Protein AF-A0A5J5I6V9-F1 (afdb_monomer)

Solvent-accessible surface area (backbone atoms only — not comparable to full-atom values): 20500 Å² total; per-residue (Å²): 141,86,87,85,83,89,78,87,86,89,82,92,78,90,79,81,91,77,82,84,82,78,83,80,80,87,77,85,82,85,83,89,78,90,80,90,78,88,86,85,87,79,89,79,85,89,81,89,83,84,83,91,79,91,85,68,80,69,64,58,57,54,55,54,54,62,59,69,74,71,65,75,74,84,68,76,77,77,85,79,64,50,75,48,32,30,34,21,37,41,68,40,57,40,59,95,71,80,44,94,86,72,52,84,69,63,61,91,60,48,42,68,41,31,38,19,37,39,37,40,34,51,57,97,92,42,55,48,76,49,76,50,73,47,75,32,55,93,92,33,57,69,58,48,51,51,57,55,28,65,71,46,51,93,78,37,16,38,34,26,73,46,20,78,82,34,52,34,46,38,54,42,51,52,29,58,74,69,68,46,84,79,47,58,41,43,48,52,41,47,69,41,48,96,88,40,57,46,23,47,36,47,34,60,71,68,72,60,59,97,65,52,72,63,58,55,27,58,77,64,49,43,64,66,86,80,64,88,73,84,61,54,66,57,56,34,57,76,71,64,40,60,63,63,52,50,56,50,33,44,46,54,20,53,39,48,43,55,54,46,27,55,52,51,17,60,76,70,74,35,66,62,60,31,18,43,47,39,33,37,48,23,52,49,42,75,70,36,81,91,39,57,92,55,40,58,61,38,66,23,63,60,22,51,51,14,50,71,44,30,64,59,57,49,51,53,51,53,49,55,51,49,55,50,49,53,51,50,54,51,53,51,52,58,57,75,73,108

Sequence (338 aa):
MCWIGMGRPPGDGLGMHPLWKRHRLRAGRRDPSMTDFRDRRSLGKNGMTPPLRLRFATAVRRRAMLRRNAMRQWQRPPLQYPHEYVVTFDLETVVDEEMPDGSFPPWPRHKPVAGAFLTASRSDGRYAFSLDTFICHDGQEAQFLRSTDALFPPGSMAVTLNGRGFDAQVLRLQAQRQGLYDLRNIARIADAGRYDVTHLDLLDAYGGRGSSLAELCGALSIPVKTSTSGGDVGDLWRRGDVKAIAEYVQEDVLASYLVYLHTIAWRQGDERLIALPLADLATWLESEPGLQHLLPFATCRPALWARSRAPYLRAVAARAGAELRLRKEQDEAAFAAR

Secondary structure (DSSP, 8-state):
---------------------PPPP-PPPPPP---------------------S-STTHHHHHHHHHHSS----PPPPP----SEEEEEEEEEE-SS--TT-PPPPGGG-EEEEEEEEEEEEETTEEEEEEEEEE--TT-HHHHHHHHHHTS-TT-EEEESSTTTTHHHHHHHHHHHTT-TT-HHHHHHHT--TT-SSEEEHHHHTTSS---HHHHHHHHT---S-SS----HHHHHHTT-HHHHHHHHHHHHHHHHHHHHHHHHHHHT-THHHHHHHHHHHHHHHH-GGGGGGHHHHHSHHHHHHHHHHHHHHHHHHHHHHHHHHHHHHHHHHHHT-

Foldseek 3Di:
DDDDDDDDDDDDDDDDDDDDDDDDDDDDDDDDDDDDDDDDDDDDDDDDDDDDDDDDPPPVVVVVVVVVPPPPPPDDPFDDALLQKEKEKDFDWDAPDADPVNDDDQQLRTDTQKMWIWIWHDDPLATDIDIDMDGDDPPCLVVVLVVVLVSQPPSYAYEYACCLVHVLVNSVSSCVVVVNPVSVLSVCANPADCSGNNYDHLCVLVVVPDDDLVNLCVVVQHDAPPDPCPDDSNVCVVVVVVVVVRLNRSRSRLSRVQSVLVSVCVSVVHNSSQLRHLQNVLVVLVVDPVNVSVNSSCVTPSNVVSVVCNVVVVVVVVVVVVVVVVVVVVVVVVVVVD

pLDDT: mean 79.79, std 25.79, range [20.33, 98.88]

Radius of gyration: 30.57 Å; Cα contacts (8 Å, |Δi|>4): 395; chains: 1; bounding box: 99×99×61 Å

Structure (mmCIF, N/CA/C/O backbone):
data_AF-A0A5J5I6V9-F1
#
_entry.id   AF-A0A5J5I6V9-F1
#
loop_
_atom_site.group_PDB
_atom_site.id
_atom_site.type_symbol
_atom_site.label_atom_id
_atom_site.label_alt_id
_atom_site.label_comp_id
_atom_site.label_asym_id
_atom_site.label_entity_id
_atom_site.label_seq_id
_atom_site.pdbx_PDB_ins_code
_atom_site.Cartn_x
_atom_site.Cartn_y
_atom_site.Cartn_z
_atom_site.occupancy
_atom_site.B_iso_or_equiv
_atom_site.auth_seq_id
_atom_site.auth_comp_id
_atom_site.auth_asym_id
_atom_site.auth_atom_id
_atom_site.pdbx_PDB_model_num
ATOM 1 N N . MET A 1 1 ? -22.757 2.521 -2.191 1.00 34.84 1 MET A N 1
ATOM 2 C CA . MET A 1 1 ? -24.163 2.288 -1.794 1.00 34.84 1 MET A CA 1
ATOM 3 C C . MET A 1 1 ? -25.037 2.214 -3.036 1.00 34.84 1 MET A C 1
ATOM 5 O O . MET A 1 1 ? -25.123 3.195 -3.761 1.00 34.84 1 MET A O 1
ATOM 9 N N . CYS A 1 2 ? -25.667 1.069 -3.288 1.00 20.33 2 CYS A N 1
ATOM 10 C CA . CYS A 1 2 ? -26.787 0.941 -4.218 1.00 20.33 2 CYS A CA 1
ATOM 11 C C . CYS A 1 2 ? -27.888 0.193 -3.457 1.00 20.33 2 CYS A C 1
ATOM 13 O O . CYS A 1 2 ? -27.651 -0.908 -2.971 1.00 20.33 2 CYS A O 1
ATOM 15 N N . TRP A 1 3 ? -29.043 0.828 -3.280 1.00 25.34 3 TRP A N 1
ATOM 16 C CA . TRP A 1 3 ? -30.234 0.237 -2.672 1.00 25.34 3 TRP A CA 1
ATOM 17 C C . TRP A 1 3 ? -31.213 -0.102 -3.801 1.00 25.34 3 TRP A C 1
ATOM 19 O O . TRP A 1 3 ? -31.596 0.787 -4.560 1.00 25.34 3 TRP A O 1
ATOM 29 N N . ILE A 1 4 ? -31.642 -1.362 -3.901 1.00 28.25 4 ILE A N 1
ATOM 30 C CA . ILE A 1 4 ? -32.824 -1.766 -4.677 1.00 28.25 4 ILE A CA 1
ATOM 31 C C . ILE A 1 4 ? -33.783 -2.435 -3.693 1.00 28.25 4 ILE A C 1
ATOM 33 O O . ILE A 1 4 ? -33.629 -3.605 -3.355 1.00 28.25 4 ILE A O 1
ATOM 37 N N . GLY A 1 5 ? -34.766 -1.673 -3.217 1.00 27.19 5 GLY A N 1
ATOM 38 C CA . GLY A 1 5 ? -35.932 -2.200 -2.517 1.00 27.19 5 GLY A CA 1
ATOM 39 C C . GLY A 1 5 ? -37.089 -2.342 -3.501 1.00 27.19 5 GLY A C 1
ATOM 40 O O . GLY A 1 5 ? -37.577 -1.345 -4.029 1.00 27.19 5 GLY A O 1
ATOM 41 N N . MET A 1 6 ? -37.522 -3.578 -3.757 1.00 29.38 6 MET A N 1
ATOM 42 C CA . MET A 1 6 ? -38.791 -3.862 -4.427 1.00 29.38 6 MET A CA 1
ATOM 43 C C . MET A 1 6 ? -39.962 -3.566 -3.482 1.00 29.38 6 MET A C 1
ATOM 45 O O . MET A 1 6 ? -40.018 -4.096 -2.376 1.00 29.38 6 MET A O 1
ATOM 49 N N . GLY A 1 7 ? -40.939 -2.797 -3.964 1.00 27.14 7 GLY A N 1
ATOM 50 C CA . GLY A 1 7 ? -42.277 -2.677 -3.386 1.00 27.14 7 GLY A CA 1
ATOM 51 C C . GLY A 1 7 ? -43.281 -2.308 -4.482 1.00 27.14 7 GLY A C 1
ATOM 52 O O . GLY A 1 7 ? -43.082 -1.326 -5.193 1.00 27.14 7 GLY A O 1
ATOM 53 N N . ARG A 1 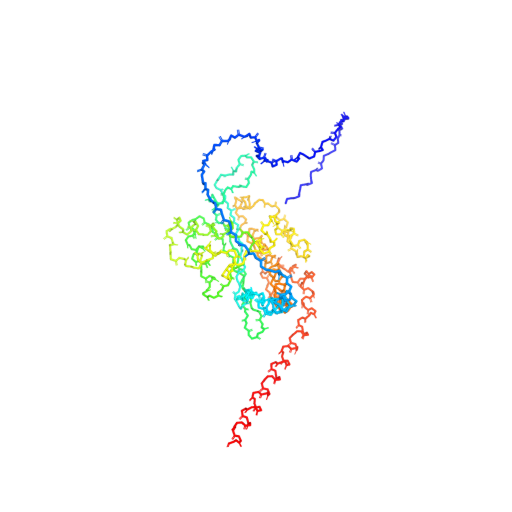8 ? -44.321 -3.131 -4.672 1.00 29.50 8 ARG A N 1
ATOM 54 C CA . ARG A 1 8 ? -45.435 -2.896 -5.616 1.00 29.50 8 ARG A CA 1
ATOM 55 C C . ARG A 1 8 ? -46.501 -1.943 -5.018 1.00 29.50 8 ARG A C 1
ATOM 57 O O . ARG A 1 8 ? -46.559 -1.829 -3.797 1.00 29.50 8 ARG A O 1
ATOM 64 N N . PRO A 1 9 ? -47.340 -1.292 -5.857 1.00 38.84 9 PRO A N 1
ATOM 65 C CA . PRO A 1 9 ? -48.131 -0.090 -5.530 1.00 38.84 9 PRO A CA 1
ATOM 66 C C . PRO A 1 9 ? -49.624 -0.439 -5.251 1.00 38.84 9 PRO A C 1
ATOM 68 O O . PRO A 1 9 ? -49.965 -1.619 -5.386 1.00 38.84 9 PRO A O 1
ATOM 71 N N . PRO A 1 10 ? -50.528 0.499 -4.856 1.00 40.34 10 PRO A N 1
ATOM 72 C CA . PRO A 1 10 ? -51.063 1.550 -5.750 1.00 40.34 10 PRO A CA 1
ATOM 73 C C . PRO A 1 10 ? -51.415 2.902 -5.075 1.00 40.34 10 PRO A C 1
ATOM 75 O O . PRO A 1 10 ? -51.594 2.985 -3.863 1.00 40.34 10 PRO A O 1
ATOM 78 N N . GLY A 1 11 ? -51.588 3.956 -5.881 1.00 28.02 11 GLY A N 1
ATOM 79 C CA . GLY A 1 11 ? -52.243 5.197 -5.448 1.00 28.02 11 GLY A CA 1
ATOM 80 C C . GLY A 1 11 ? -51.869 6.413 -6.291 1.00 28.02 11 GLY A C 1
ATOM 81 O O . GLY A 1 11 ? -50.850 7.048 -6.038 1.00 28.02 11 GLY A O 1
ATOM 82 N N . ASP A 1 12 ? -52.698 6.711 -7.289 1.00 30.08 12 ASP A N 1
ATOM 83 C CA . ASP A 1 12 ? -52.592 7.848 -8.203 1.00 30.08 12 ASP A CA 1
ATOM 84 C C . ASP A 1 12 ? -52.551 9.210 -7.491 1.00 30.08 12 ASP A C 1
ATOM 86 O O . ASP A 1 12 ? -53.337 9.492 -6.587 1.00 30.08 12 ASP A O 1
ATOM 90 N N . GLY A 1 13 ? -51.669 10.091 -7.969 1.00 27.94 13 GLY A N 1
ATOM 91 C CA . GLY A 1 13 ? -51.563 11.475 -7.517 1.00 27.94 13 GLY A CA 1
ATOM 92 C C . GLY A 1 13 ? -50.703 12.309 -8.462 1.00 27.94 13 GLY A C 1
ATOM 93 O O . GLY A 1 13 ? -49.480 12.312 -8.380 1.00 27.94 13 GLY A O 1
ATOM 94 N N . LEU A 1 14 ? -51.369 13.001 -9.384 1.00 29.12 14 LEU A N 1
ATOM 95 C CA . LEU A 1 14 ? -50.822 14.017 -10.284 1.00 29.12 14 LEU A CA 1
ATOM 96 C C . LEU A 1 14 ? -49.977 15.070 -9.542 1.00 29.12 14 LEU A C 1
ATOM 98 O O . LEU A 1 14 ? -50.436 15.630 -8.549 1.00 29.12 14 LEU A O 1
ATOM 102 N N . GLY A 1 15 ? -48.830 15.459 -10.113 1.00 25.72 15 GLY A N 1
ATOM 103 C CA . GLY A 1 15 ? -48.291 16.805 -9.892 1.00 25.72 15 GLY A CA 1
ATOM 104 C C . GLY A 1 15 ? -46.770 16.954 -9.856 1.00 25.72 15 GLY A C 1
ATOM 105 O O . GLY A 1 15 ? -46.142 16.710 -8.838 1.00 25.72 15 GLY A O 1
ATOM 106 N N . MET A 1 16 ? -46.242 17.544 -10.933 1.00 27.92 16 MET A N 1
ATOM 107 C CA . MET A 1 16 ? -45.167 18.552 -10.925 1.00 27.92 16 MET A CA 1
ATOM 108 C C . MET A 1 16 ? -43.741 18.119 -10.517 1.00 27.92 16 MET A C 1
ATOM 110 O O . MET A 1 16 ? -43.399 17.937 -9.355 1.00 27.92 16 MET A O 1
ATOM 114 N N . HIS A 1 17 ? -42.851 18.138 -11.513 1.00 30.09 17 HIS A N 1
ATOM 115 C CA . HIS A 1 17 ? -41.403 18.306 -11.353 1.00 30.09 17 HIS A CA 1
ATOM 116 C C . HIS A 1 17 ? -41.044 19.558 -10.522 1.00 30.09 17 HIS A C 1
ATOM 118 O O . HIS A 1 17 ? -41.573 20.639 -10.791 1.00 30.09 17 HIS A O 1
ATOM 124 N N . PRO A 1 18 ? -40.005 19.475 -9.672 1.00 28.69 18 PRO A N 1
ATOM 125 C CA . PRO A 1 18 ? -39.074 20.591 -9.485 1.00 28.69 18 PRO A CA 1
ATOM 126 C C . PRO A 1 18 ? -37.628 20.107 -9.707 1.00 28.69 18 PRO A C 1
ATOM 128 O O . PRO A 1 18 ? -37.143 19.196 -9.049 1.00 28.69 18 PRO A O 1
ATOM 131 N N . LEU A 1 19 ? -36.933 20.560 -10.754 1.00 26.56 19 LEU A N 1
ATOM 132 C CA . LEU A 1 19 ? -36.095 21.769 -10.749 1.00 26.56 19 LEU A CA 1
ATOM 133 C C . LEU A 1 19 ? -35.153 21.842 -9.535 1.00 26.56 19 LEU A C 1
ATOM 135 O O . LEU A 1 19 ? -35.475 22.401 -8.488 1.00 26.56 19 LEU A O 1
ATOM 139 N N . TRP A 1 20 ? -33.944 21.316 -9.737 1.00 23.53 20 TRP A N 1
ATOM 140 C CA . TRP A 1 20 ? -32.792 21.462 -8.854 1.00 23.53 20 TRP A CA 1
ATOM 141 C C . TRP A 1 20 ? -32.507 22.943 -8.564 1.00 23.53 20 TRP A C 1
ATOM 143 O O . TRP A 1 20 ? -32.183 23.732 -9.458 1.00 23.53 20 TRP A O 1
ATOM 153 N N . LYS A 1 21 ? -32.614 23.324 -7.286 1.00 24.14 21 LYS A N 1
ATOM 154 C CA . LYS A 1 21 ? -32.230 24.647 -6.788 1.00 24.14 21 LYS A CA 1
ATOM 155 C C . LYS A 1 21 ? -30.717 24.836 -6.921 1.00 24.14 21 LYS A C 1
ATOM 157 O O . LYS A 1 21 ? -29.925 24.245 -6.196 1.00 24.14 21 LYS A O 1
ATOM 162 N N . ARG A 1 22 ? -30.339 25.744 -7.823 1.00 27.31 22 ARG A N 1
ATOM 163 C CA . ARG A 1 22 ? -29.032 26.413 -7.865 1.00 27.31 22 ARG A CA 1
ATOM 164 C C . ARG A 1 22 ? -28.795 27.170 -6.554 1.00 27.31 22 ARG A C 1
ATOM 166 O O . ARG A 1 22 ? -29.555 28.086 -6.234 1.00 27.31 22 ARG A O 1
ATOM 173 N N . HIS A 1 23 ? -27.709 26.869 -5.847 1.00 26.78 23 HIS A N 1
ATOM 174 C CA . HIS A 1 23 ? -27.217 27.749 -4.790 1.00 26.78 23 HIS A CA 1
ATOM 175 C C . HIS A 1 23 ? -26.554 28.995 -5.397 1.00 26.78 23 HIS A C 1
ATOM 177 O O . HIS A 1 23 ? -25.613 28.919 -6.186 1.00 26.78 23 HIS A O 1
ATOM 183 N N . ARG A 1 24 ? -27.108 30.159 -5.034 1.00 26.91 24 ARG A N 1
ATOM 184 C CA . ARG A 1 24 ? -26.617 31.508 -5.347 1.00 26.91 24 ARG A CA 1
ATOM 185 C C . ARG A 1 24 ? -25.297 31.781 -4.629 1.00 26.91 24 ARG A C 1
ATOM 187 O O . ARG A 1 24 ? -25.251 31.782 -3.402 1.00 26.91 24 ARG A O 1
ATOM 194 N N . LEU A 1 25 ? -24.286 32.153 -5.406 1.00 28.48 25 LEU A N 1
ATOM 195 C CA . LEU A 1 25 ? -23.153 32.955 -4.953 1.00 28.48 25 LEU A CA 1
ATOM 196 C C . LEU A 1 25 ? -23.653 34.377 -4.646 1.00 28.48 25 LEU A C 1
ATOM 198 O O . LEU A 1 25 ? -24.277 35.022 -5.492 1.00 28.48 25 LEU A O 1
ATOM 202 N N . ARG A 1 26 ? -23.407 34.866 -3.426 1.00 26.92 26 ARG A N 1
ATOM 203 C CA . ARG A 1 26 ? -23.627 36.271 -3.056 1.00 26.92 26 ARG A CA 1
ATOM 204 C C . ARG A 1 26 ? -22.531 37.128 -3.694 1.00 26.92 26 ARG A C 1
ATOM 206 O O . ARG A 1 26 ? -21.388 37.096 -3.257 1.00 26.92 26 ARG A O 1
ATOM 213 N N . ALA A 1 27 ? -22.900 37.906 -4.707 1.00 29.77 27 ALA A N 1
ATOM 214 C CA . ALA A 1 27 ? -22.109 39.026 -5.203 1.00 29.77 27 ALA A CA 1
ATOM 215 C C . ALA A 1 27 ? -22.446 40.279 -4.377 1.00 29.77 27 ALA A C 1
ATOM 217 O O . ALA A 1 27 ? -23.602 40.705 -4.335 1.00 29.77 27 ALA A O 1
ATOM 218 N N . GLY A 1 28 ? -21.444 40.855 -3.709 1.00 28.03 28 GLY A N 1
ATOM 219 C CA . GLY A 1 28 ? -21.553 42.167 -3.076 1.00 28.03 28 GLY A CA 1
ATOM 220 C C . GLY A 1 28 ? -21.646 43.257 -4.143 1.00 28.03 28 GLY A C 1
ATOM 221 O O . GLY A 1 28 ? -20.743 43.398 -4.966 1.00 28.03 28 GLY A O 1
ATOM 222 N N . ARG A 1 29 ? -22.750 44.009 -4.143 1.00 29.89 29 ARG A N 1
ATOM 223 C CA . ARG A 1 29 ? -22.919 45.224 -4.949 1.00 29.89 29 ARG A CA 1
ATOM 224 C C . ARG A 1 29 ? -22.180 46.379 -4.272 1.00 29.89 29 ARG A C 1
ATOM 226 O O . ARG A 1 29 ? -22.370 46.606 -3.081 1.00 29.89 29 ARG A O 1
ATOM 233 N N . ARG A 1 30 ? -21.368 47.106 -5.042 1.00 28.56 30 ARG A N 1
ATOM 234 C CA . ARG A 1 30 ? -20.971 48.490 -4.750 1.00 28.56 30 ARG A CA 1
ATOM 235 C C . ARG A 1 30 ? -21.958 49.407 -5.465 1.00 28.56 30 ARG A C 1
ATOM 237 O O . ARG A 1 30 ? -22.228 49.178 -6.642 1.00 28.56 30 ARG A O 1
ATOM 244 N N . ASP A 1 31 ? -22.457 50.405 -4.751 1.00 30.09 31 ASP A N 1
ATOM 245 C CA . ASP A 1 31 ? -23.221 51.529 -5.295 1.00 30.09 31 ASP A CA 1
ATOM 246 C C . ASP A 1 31 ? -22.304 52.773 -5.336 1.00 30.09 31 ASP A C 1
ATOM 248 O O . ASP A 1 31 ? -21.413 52.873 -4.481 1.00 30.09 31 ASP A O 1
ATOM 252 N N . PRO A 1 32 ? -22.435 53.687 -6.316 1.00 38.97 32 PRO A N 1
ATOM 253 C CA . PRO A 1 32 ? -21.555 54.831 -6.482 1.00 38.97 32 PRO A CA 1
ATOM 254 C C . PRO A 1 32 ? -22.182 56.099 -5.889 1.00 38.97 32 PRO A C 1
ATOM 256 O O . PRO A 1 32 ? -23.330 56.431 -6.170 1.00 38.97 32 PRO A O 1
ATOM 259 N N . SER A 1 33 ? -21.401 56.885 -5.153 1.00 28.34 33 SER A N 1
ATOM 260 C CA . SER A 1 33 ? -21.746 58.286 -4.910 1.00 28.34 33 SER A CA 1
ATOM 261 C C . SER A 1 33 ? -20.498 59.144 -4.750 1.00 28.34 33 SER A C 1
ATOM 263 O O . SER A 1 33 ? -19.590 58.826 -3.985 1.00 28.34 33 SER A O 1
ATOM 265 N N . MET A 1 34 ? -20.498 60.236 -5.513 1.00 26.05 34 MET A N 1
ATOM 266 C CA . MET A 1 34 ? -19.615 61.395 -5.431 1.00 26.05 34 MET A CA 1
ATOM 267 C C . MET A 1 34 ? -19.395 61.873 -3.995 1.00 26.05 34 MET A C 1
ATOM 269 O O . MET A 1 34 ? -20.368 62.066 -3.277 1.00 26.05 34 MET A O 1
ATOM 273 N N . THR A 1 35 ? -18.158 62.254 -3.678 1.00 30.34 35 THR A N 1
ATOM 274 C CA . THR A 1 35 ? -17.892 63.549 -3.035 1.00 30.34 35 THR A CA 1
ATOM 275 C C . THR A 1 35 ? -16.503 64.048 -3.414 1.00 30.34 35 THR A C 1
ATOM 277 O O . THR A 1 35 ? -15.492 63.369 -3.256 1.00 30.34 35 THR A O 1
ATOM 280 N N . ASP A 1 36 ? -16.543 65.256 -3.950 1.00 27.80 36 ASP A N 1
ATOM 281 C CA . ASP A 1 36 ? -15.495 66.216 -4.245 1.00 27.80 36 ASP A CA 1
ATOM 282 C C . ASP A 1 36 ? -14.766 66.658 -2.963 1.00 27.80 36 ASP A C 1
ATOM 284 O O . ASP A 1 36 ? -15.421 66.964 -1.967 1.00 27.80 36 ASP A O 1
ATOM 288 N N . PHE A 1 37 ? -13.432 66.730 -2.990 1.00 28.19 37 PHE A N 1
ATOM 289 C CA . PHE A 1 37 ? -12.685 67.671 -2.151 1.00 28.19 37 PHE A CA 1
ATOM 290 C C . PHE A 1 37 ? -11.304 67.974 -2.753 1.00 28.19 37 PHE A C 1
ATOM 292 O O . PHE A 1 37 ? -10.344 67.221 -2.614 1.00 28.19 37 PHE A O 1
ATOM 299 N N . ARG A 1 38 ? -11.261 69.096 -3.479 1.00 28.75 38 ARG A N 1
ATOM 300 C CA . ARG A 1 38 ? -10.227 70.150 -3.473 1.00 28.75 38 ARG A CA 1
ATOM 301 C C . ARG A 1 38 ? -8.867 69.789 -2.849 1.00 28.75 38 ARG A C 1
ATOM 303 O O . ARG A 1 38 ? -8.783 69.635 -1.638 1.00 28.75 38 ARG A O 1
ATOM 310 N N . ASP A 1 39 ? -7.793 69.993 -3.616 1.00 31.20 39 ASP A N 1
ATOM 311 C CA . ASP A 1 39 ? -6.878 71.083 -3.258 1.00 31.20 39 ASP A CA 1
ATOM 312 C C . ASP A 1 39 ? -6.165 71.704 -4.471 1.00 31.20 39 ASP A C 1
ATOM 314 O O . ASP A 1 39 ? -5.967 71.086 -5.517 1.00 31.20 39 ASP A O 1
ATOM 318 N N . ARG A 1 40 ? -5.891 72.999 -4.328 1.00 29.84 40 ARG A N 1
ATOM 319 C CA . ARG A 1 40 ? -5.489 73.971 -5.347 1.00 29.84 40 ARG A CA 1
ATOM 320 C C . ARG A 1 40 ? -3.966 74.101 -5.484 1.00 29.84 40 ARG A C 1
ATOM 322 O O . ARG A 1 40 ? -3.229 73.864 -4.536 1.00 29.84 40 ARG A O 1
ATOM 329 N N . ARG A 1 41 ? -3.614 74.798 -6.579 1.00 29.69 41 ARG A N 1
ATOM 330 C CA . ARG A 1 41 ? -2.422 75.642 -6.853 1.00 29.69 41 ARG A CA 1
ATOM 331 C C . ARG A 1 41 ? -1.289 74.924 -7.581 1.00 29.69 41 ARG A C 1
ATOM 333 O O . ARG A 1 41 ? -0.977 73.794 -7.266 1.00 29.69 41 ARG A O 1
ATOM 340 N N . SER A 1 42 ? -0.537 75.535 -8.488 1.00 28.30 42 SER A N 1
ATOM 341 C CA . SER A 1 42 ? -0.617 76.738 -9.335 1.00 28.30 42 SER A CA 1
ATOM 342 C C . SER A 1 42 ? 0.723 76.788 -10.088 1.00 28.30 42 SER A C 1
ATOM 344 O O . SER A 1 42 ? 1.694 76.250 -9.563 1.00 28.30 42 SER A O 1
ATOM 346 N N . LEU A 1 43 ? 0.796 77.567 -11.178 1.00 30.53 43 LEU A N 1
ATOM 347 C CA . LEU A 1 43 ? 2.023 78.003 -11.886 1.00 30.53 43 LEU A CA 1
ATOM 348 C C . LEU A 1 43 ? 2.627 76.911 -12.795 1.00 30.53 43 LEU A C 1
ATOM 350 O O . LEU A 1 43 ? 2.755 75.769 -12.394 1.00 30.53 43 LEU A O 1
ATOM 354 N N . GLY A 1 44 ? 3.044 77.138 -14.037 1.00 27.64 44 GLY A N 1
ATOM 355 C CA . GLY A 1 44 ? 3.191 78.341 -14.842 1.00 27.64 44 GLY A CA 1
ATOM 356 C C . GLY A 1 44 ? 4.344 78.124 -15.835 1.00 27.64 44 GLY A C 1
ATOM 357 O O . GLY A 1 44 ? 5.407 77.676 -15.433 1.00 27.64 44 GLY A O 1
ATOM 358 N N . LYS A 1 45 ? 4.121 78.534 -17.091 1.00 32.28 45 LYS A N 1
ATOM 359 C CA . LYS A 1 45 ? 5.107 78.942 -18.116 1.00 32.28 45 LYS A CA 1
ATOM 360 C C . LYS A 1 45 ? 5.934 77.881 -18.883 1.00 32.28 45 LYS A C 1
ATOM 362 O O . LYS A 1 45 ? 6.797 77.209 -18.345 1.00 32.28 45 LYS A O 1
ATOM 367 N N . ASN A 1 46 ? 5.727 77.960 -20.204 1.00 29.48 46 ASN A N 1
ATOM 368 C CA . ASN A 1 46 ? 6.699 78.082 -21.304 1.00 29.48 46 ASN A CA 1
ATOM 369 C C . ASN A 1 46 ? 7.709 76.958 -21.604 1.00 29.48 46 ASN A C 1
ATOM 371 O O . ASN A 1 46 ? 8.590 76.671 -20.807 1.00 29.48 46 ASN A O 1
ATOM 375 N N . GLY A 1 47 ? 7.723 76.535 -22.878 1.00 28.41 47 GLY A N 1
ATOM 376 C CA . GLY A 1 47 ? 8.979 76.256 -23.590 1.00 28.41 47 GLY A CA 1
ATOM 377 C C . GLY A 1 47 ? 9.008 75.005 -24.474 1.00 28.41 47 GLY A C 1
ATOM 378 O O . GLY A 1 47 ? 9.214 73.909 -23.979 1.00 28.41 47 GLY A O 1
ATOM 379 N N . MET A 1 48 ? 8.852 75.219 -25.786 1.00 30.70 48 MET A N 1
ATOM 380 C CA . MET A 1 48 ? 9.436 74.490 -26.933 1.00 30.70 48 MET A CA 1
ATOM 381 C C . MET A 1 48 ? 9.762 72.982 -26.817 1.00 30.70 48 MET A C 1
ATOM 383 O O . MET A 1 48 ? 10.758 72.580 -26.225 1.00 30.70 48 MET A O 1
ATOM 387 N N . THR A 1 49 ? 9.050 72.174 -27.610 1.00 33.97 49 THR A N 1
ATOM 388 C CA . THR A 1 49 ? 9.511 70.865 -28.119 1.00 33.97 49 THR A CA 1
ATOM 389 C C . THR A 1 49 ? 9.656 70.908 -29.650 1.00 33.97 49 THR A C 1
ATOM 391 O O . THR A 1 49 ? 8.687 71.284 -30.312 1.00 33.97 49 THR A O 1
ATOM 394 N N . PRO A 1 50 ? 10.801 70.506 -30.244 1.00 37.06 50 PRO A N 1
ATOM 395 C CA . PRO A 1 50 ? 10.930 70.287 -31.688 1.00 37.06 50 PRO A CA 1
ATOM 396 C C . PRO A 1 50 ? 10.391 68.894 -32.097 1.00 37.06 50 PRO A C 1
ATOM 398 O O . PRO A 1 50 ? 10.152 68.047 -31.230 1.00 37.06 50 PRO A O 1
ATOM 401 N N . PRO A 1 51 ? 10.142 68.632 -33.398 1.00 37.69 51 PRO A N 1
ATOM 402 C CA . PRO A 1 51 ? 9.225 67.578 -33.813 1.00 37.69 51 PRO A CA 1
ATOM 403 C C . PRO A 1 51 ? 9.820 66.165 -33.768 1.00 37.69 51 PRO A C 1
ATOM 405 O O . PRO A 1 51 ? 10.941 65.894 -34.194 1.00 37.69 51 PRO A O 1
ATOM 408 N N . LEU A 1 52 ? 8.965 65.241 -33.327 1.00 46.41 52 LEU A N 1
ATOM 409 C CA . LEU A 1 52 ? 9.042 63.802 -33.545 1.00 46.41 52 LEU A CA 1
ATOM 410 C C . LEU A 1 52 ? 9.161 63.486 -35.039 1.00 46.41 52 LEU A C 1
ATOM 412 O O . LEU A 1 52 ? 8.192 63.632 -35.779 1.00 46.41 52 LEU A O 1
ATOM 416 N N . ARG A 1 53 ? 10.298 62.932 -35.457 1.00 47.38 53 ARG A N 1
ATOM 417 C CA . ARG A 1 53 ? 10.352 61.873 -36.474 1.00 47.38 53 ARG A CA 1
ATOM 418 C C . ARG A 1 53 ? 11.718 61.199 -36.429 1.00 47.38 53 ARG A C 1
ATOM 420 O O . ARG A 1 53 ? 12.736 61.836 -36.204 1.00 47.38 53 ARG A O 1
ATOM 427 N N . LEU A 1 54 ? 11.701 59.889 -36.671 1.00 44.41 54 LEU A N 1
ATOM 428 C CA . LEU A 1 54 ? 12.863 59.029 -36.913 1.00 44.41 54 LEU A CA 1
ATOM 429 C C . LEU A 1 54 ? 13.555 58.326 -35.727 1.00 44.41 54 LEU A C 1
ATOM 431 O O . LEU A 1 54 ? 14.742 58.047 -35.812 1.00 44.41 54 LEU A O 1
ATOM 435 N N . ARG A 1 55 ? 12.841 57.906 -34.669 1.00 42.38 55 ARG A N 1
ATOM 436 C CA . ARG A 1 55 ? 13.351 56.858 -33.744 1.00 42.38 55 ARG A CA 1
ATOM 437 C C . ARG A 1 55 ? 12.261 55.939 -33.175 1.00 42.38 55 ARG A C 1
ATOM 439 O O . ARG A 1 55 ? 12.192 55.738 -31.972 1.00 42.38 55 ARG A O 1
ATOM 446 N N . PHE A 1 56 ? 11.405 55.354 -34.016 1.00 39.47 56 PHE A N 1
ATOM 447 C CA . PHE A 1 56 ? 10.427 54.353 -33.540 1.00 39.47 56 PHE A CA 1
ATOM 448 C C . PHE A 1 56 ? 10.469 52.992 -34.246 1.00 39.47 56 PHE A C 1
ATOM 450 O O . PHE A 1 56 ? 9.877 52.039 -33.747 1.00 39.47 56 PHE A O 1
ATOM 457 N N . ALA A 1 57 ? 11.228 52.830 -35.335 1.00 43.47 57 ALA A N 1
ATOM 458 C CA . ALA A 1 57 ? 11.203 51.572 -36.090 1.00 43.47 57 ALA A CA 1
ATOM 459 C C . ALA A 1 57 ? 12.220 50.508 -35.618 1.00 43.47 57 ALA A C 1
ATOM 461 O O . ALA A 1 57 ? 12.012 49.318 -35.846 1.00 43.47 57 ALA A O 1
ATOM 462 N N . THR A 1 58 ? 13.299 50.883 -34.922 1.00 43.09 58 THR A N 1
ATOM 463 C CA . THR A 1 58 ? 14.391 49.947 -34.567 1.00 43.09 58 THR A CA 1
ATOM 464 C C . THR A 1 58 ? 14.406 49.493 -33.104 1.00 43.09 58 THR A C 1
ATOM 466 O O . THR A 1 58 ? 14.936 48.422 -32.807 1.00 43.09 58 THR A O 1
ATOM 469 N N . ALA A 1 59 ? 13.760 50.219 -32.185 1.00 44.16 59 ALA A N 1
ATOM 470 C CA . ALA A 1 59 ? 13.708 49.840 -30.767 1.00 44.16 59 ALA A CA 1
ATOM 471 C C . ALA A 1 59 ? 12.617 48.795 -30.452 1.00 44.16 59 ALA A C 1
ATOM 473 O O . ALA A 1 59 ? 12.807 47.943 -29.582 1.00 44.16 59 ALA A O 1
ATOM 474 N N . VAL A 1 60 ? 11.500 48.800 -31.190 1.00 47.19 60 VAL A N 1
ATOM 475 C CA . VAL A 1 60 ? 10.372 47.878 -30.951 1.00 47.19 60 VAL A CA 1
ATOM 476 C C . VAL A 1 60 ? 10.706 46.449 -31.404 1.00 47.19 60 VAL A C 1
ATOM 478 O O . VAL A 1 60 ? 10.378 45.490 -30.706 1.00 47.19 60 VAL A O 1
ATOM 481 N N . ARG A 1 61 ? 11.457 46.281 -32.504 1.00 45.88 61 ARG A N 1
ATOM 482 C CA . ARG A 1 61 ? 11.858 44.948 -32.997 1.00 45.88 61 ARG A CA 1
ATOM 483 C C . ARG A 1 61 ? 12.942 44.278 -32.143 1.00 45.88 61 ARG A C 1
ATOM 485 O O . ARG A 1 61 ? 12.848 43.076 -31.907 1.00 45.88 61 ARG A O 1
ATOM 492 N N . ARG A 1 62 ? 13.910 45.023 -31.588 1.00 43.38 62 ARG A N 1
ATOM 493 C CA . ARG A 1 62 ? 14.925 44.442 -30.681 1.00 43.38 62 ARG A CA 1
ATOM 494 C C . ARG A 1 62 ? 14.356 44.058 -29.310 1.00 43.38 62 ARG A C 1
ATOM 496 O O . ARG A 1 62 ? 14.739 43.021 -28.777 1.00 43.38 62 ARG A O 1
ATOM 503 N N . ARG A 1 63 ? 13.383 44.807 -28.769 1.00 43.06 63 ARG A N 1
ATOM 504 C CA . ARG A 1 63 ? 12.694 44.440 -27.512 1.00 43.06 63 ARG A CA 1
ATOM 505 C C . ARG A 1 63 ? 11.753 43.239 -27.666 1.00 43.06 63 ARG A C 1
ATOM 507 O O . ARG A 1 63 ? 11.608 42.474 -26.717 1.00 43.06 63 ARG A O 1
ATOM 514 N N . ALA A 1 64 ? 11.155 43.045 -28.843 1.00 43.62 64 ALA A N 1
ATOM 515 C CA . ALA A 1 64 ? 10.323 41.876 -29.137 1.00 43.62 64 ALA A CA 1
ATOM 516 C C . ALA A 1 64 ? 11.151 40.591 -29.343 1.00 43.62 64 ALA A C 1
ATOM 518 O O . ALA A 1 64 ? 10.719 39.512 -28.943 1.00 43.62 64 ALA A O 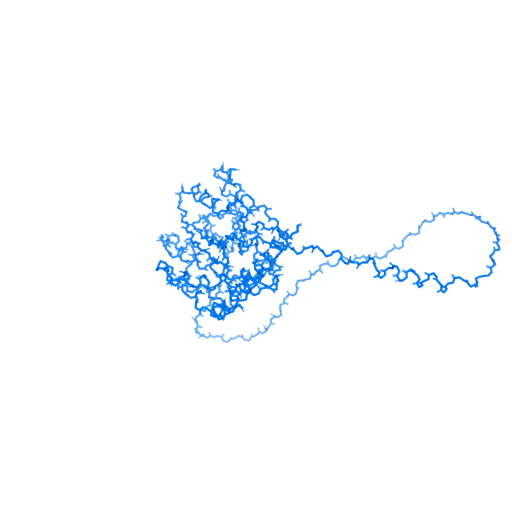1
ATOM 519 N N . MET A 1 65 ? 12.357 40.704 -29.911 1.00 42.72 65 MET A N 1
ATOM 520 C CA . MET A 1 65 ? 13.245 39.559 -30.145 1.00 42.72 65 MET A CA 1
ATOM 521 C C . MET A 1 65 ? 13.984 39.121 -28.867 1.00 42.72 65 MET A C 1
ATOM 523 O O . MET A 1 65 ? 14.084 37.928 -28.601 1.00 42.72 65 MET A O 1
ATOM 527 N N . LEU A 1 66 ? 14.388 40.068 -28.009 1.00 41.88 66 LEU A N 1
ATOM 528 C CA . LEU A 1 66 ? 15.003 39.769 -26.704 1.00 41.88 66 LEU A CA 1
ATOM 529 C C . LEU A 1 66 ? 14.003 39.253 -25.652 1.00 41.88 66 LEU A C 1
ATOM 531 O O . LEU A 1 66 ? 14.405 38.572 -24.716 1.00 41.88 66 LEU A O 1
ATOM 535 N N . ARG A 1 67 ? 12.696 39.512 -25.813 1.00 42.38 67 ARG A N 1
ATOM 536 C CA . ARG A 1 67 ? 11.644 38.935 -24.952 1.00 42.38 67 ARG A CA 1
ATOM 537 C C . ARG A 1 67 ? 11.158 37.550 -25.386 1.00 42.38 67 ARG A C 1
ATOM 539 O O . ARG A 1 67 ? 10.519 36.877 -24.584 1.00 42.38 67 ARG A O 1
ATOM 546 N N . ARG A 1 68 ? 11.456 37.104 -26.612 1.00 42.84 68 ARG A N 1
ATOM 547 C CA . ARG A 1 68 ? 11.081 35.756 -27.085 1.00 42.84 68 ARG A CA 1
ATOM 548 C C . ARG A 1 68 ? 12.052 34.655 -26.655 1.00 42.84 68 ARG A C 1
ATOM 550 O O . ARG A 1 68 ? 11.635 33.509 -26.584 1.00 42.84 68 ARG A O 1
ATOM 557 N N . ASN A 1 69 ? 13.289 34.998 -26.292 1.00 46.28 69 ASN A N 1
ATOM 558 C CA . ASN A 1 69 ? 14.325 34.015 -25.941 1.00 46.28 69 ASN A CA 1
ATOM 559 C C . ASN A 1 69 ? 14.613 33.875 -24.434 1.00 46.28 69 ASN A C 1
ATOM 561 O O . ASN A 1 69 ? 15.537 33.160 -24.065 1.00 46.28 69 ASN A O 1
ATOM 565 N N . ALA A 1 70 ? 13.828 34.505 -23.554 1.00 49.81 70 ALA A N 1
ATOM 566 C CA . ALA A 1 70 ? 14.062 34.470 -22.103 1.00 49.81 70 ALA A CA 1
ATOM 567 C C . ALA A 1 70 ? 12.806 34.145 -21.274 1.00 49.81 70 ALA A C 1
ATOM 569 O O . ALA A 1 70 ? 12.682 34.554 -20.126 1.00 49.81 70 ALA A O 1
ATOM 570 N N . MET A 1 71 ? 11.879 33.377 -21.844 1.00 45.91 71 MET A N 1
ATOM 571 C CA . MET A 1 71 ? 10.946 32.566 -21.063 1.00 45.91 71 MET A CA 1
ATOM 572 C C . MET A 1 71 ? 11.087 31.122 -21.533 1.00 45.91 71 MET A C 1
ATOM 574 O O . MET A 1 71 ? 10.175 30.550 -22.124 1.00 45.91 71 MET A O 1
ATOM 578 N N . ARG A 1 72 ? 12.243 30.502 -21.250 1.00 52.09 72 ARG A N 1
ATOM 579 C CA . ARG A 1 72 ? 12.192 29.079 -20.902 1.00 52.09 72 ARG A CA 1
ATOM 580 C C . ARG A 1 72 ? 11.217 29.038 -19.736 1.00 52.09 72 ARG A C 1
ATOM 582 O O . ARG A 1 72 ? 11.547 29.546 -18.667 1.00 52.09 72 ARG A O 1
ATOM 589 N N . GLN A 1 73 ? 9.987 28.585 -19.988 1.00 53.34 73 GLN A N 1
ATOM 590 C CA . GLN A 1 73 ? 9.041 28.298 -18.920 1.00 53.34 73 GLN A CA 1
ATOM 591 C C . GLN A 1 73 ? 9.828 27.483 -17.907 1.00 53.34 73 GLN A C 1
ATOM 593 O O . GLN A 1 73 ? 10.354 26.424 -18.253 1.00 53.34 73 GLN A O 1
ATOM 598 N N . TRP A 1 74 ? 10.017 28.033 -16.712 1.00 47.59 74 TRP A N 1
ATOM 599 C CA . TRP A 1 74 ? 10.618 27.290 -15.626 1.00 47.59 74 TRP A CA 1
ATOM 600 C C . TRP A 1 74 ? 9.605 26.206 -15.268 1.00 47.59 74 TRP A C 1
ATOM 602 O O . TRP A 1 74 ? 8.676 26.420 -14.493 1.00 47.59 74 TRP A O 1
ATOM 612 N N . GLN A 1 75 ? 9.697 25.083 -15.971 1.00 54.91 75 GLN A N 1
ATOM 613 C CA . GLN A 1 75 ? 8.934 23.894 -15.668 1.00 54.91 75 GLN A CA 1
ATOM 614 C C . GLN A 1 75 ? 9.613 23.297 -14.449 1.00 54.91 75 GLN A C 1
ATOM 616 O O . GLN A 1 75 ? 10.803 22.973 -14.492 1.00 54.91 75 GLN A O 1
ATOM 621 N N . ARG A 1 76 ? 8.871 23.210 -13.341 1.00 49.91 76 ARG A N 1
ATOM 622 C CA . ARG A 1 76 ? 9.319 22.411 -12.205 1.00 49.91 76 ARG A CA 1
ATOM 623 C C . ARG A 1 76 ? 9.668 21.020 -12.743 1.00 49.91 76 ARG A C 1
ATOM 625 O O . ARG A 1 76 ? 8.841 20.470 -13.477 1.00 49.91 76 ARG A O 1
ATOM 632 N N . PRO A 1 77 ? 10.856 20.476 -12.428 1.00 57.12 77 PRO A N 1
ATOM 633 C CA . PRO A 1 77 ? 11.156 19.103 -12.791 1.00 57.12 77 PRO A CA 1
ATOM 634 C C . PRO A 1 77 ? 10.026 18.200 -12.275 1.00 57.12 77 PRO A C 1
ATOM 636 O O . PRO A 1 77 ? 9.481 18.475 -11.198 1.00 57.12 77 PRO A O 1
ATOM 639 N N . PRO A 1 78 ? 9.616 17.187 -13.055 1.00 65.12 78 PRO A N 1
ATOM 640 C CA . PRO A 1 78 ? 8.550 16.289 -12.641 1.00 65.12 78 PRO A CA 1
ATOM 641 C C . PRO A 1 78 ? 8.910 15.657 -11.296 1.00 65.12 78 PRO A C 1
ATOM 643 O O . PRO A 1 78 ? 10.074 15.334 -11.049 1.00 65.12 78 PRO A O 1
ATOM 646 N N . LEU A 1 79 ? 7.912 15.513 -10.420 1.00 68.38 79 LEU A N 1
ATOM 647 C CA . LEU A 1 79 ? 8.091 14.841 -9.136 1.00 68.38 79 LEU A CA 1
ATOM 648 C C . LEU A 1 79 ? 8.612 13.420 -9.400 1.00 68.38 79 LEU A C 1
ATOM 650 O O . LEU A 1 79 ? 7.965 12.653 -10.116 1.00 68.38 79 LEU A O 1
ATOM 654 N N . GLN A 1 80 ? 9.772 13.082 -8.838 1.00 76.44 80 GLN A N 1
ATOM 655 C CA . GLN A 1 80 ? 10.307 11.724 -8.879 1.00 76.44 80 GLN A CA 1
ATOM 656 C C . GLN A 1 80 ? 9.794 10.982 -7.655 1.00 76.44 80 GLN A C 1
ATOM 658 O O . GLN A 1 80 ? 10.216 11.242 -6.531 1.00 76.44 80 GLN A O 1
ATOM 663 N N . TYR A 1 81 ? 8.828 10.107 -7.882 1.00 78.88 81 TYR A N 1
ATOM 664 C CA . TYR A 1 81 ? 8.274 9.259 -6.842 1.00 78.88 81 TYR A CA 1
ATOM 665 C C . TYR A 1 81 ? 9.154 8.006 -6.677 1.00 78.88 81 TYR A C 1
ATOM 667 O O . TYR A 1 81 ? 9.612 7.464 -7.686 1.00 78.88 81 TYR A O 1
ATOM 675 N N . PRO A 1 82 ? 9.387 7.532 -5.442 1.00 82.19 82 PRO A N 1
ATOM 676 C CA . PRO A 1 82 ? 10.150 6.314 -5.203 1.00 82.19 82 PRO A CA 1
ATOM 677 C C . PRO A 1 82 ? 9.253 5.094 -5.459 1.00 82.19 82 PRO A C 1
ATOM 679 O O . PRO A 1 82 ? 8.413 4.719 -4.642 1.00 82.19 82 PRO A O 1
ATOM 682 N N . HIS A 1 83 ? 9.383 4.503 -6.646 1.00 82.12 83 HIS A N 1
ATOM 683 C CA . HIS A 1 83 ? 8.603 3.336 -7.092 1.00 82.12 83 HIS A CA 1
ATOM 684 C C . HIS A 1 83 ? 9.224 2.003 -6.697 1.00 82.12 83 HIS A C 1
ATOM 686 O O . HIS A 1 83 ? 8.689 0.946 -7.031 1.00 82.12 83 HIS A O 1
ATOM 692 N N . GLU A 1 84 ? 10.382 2.056 -6.054 1.00 88.25 84 GLU A N 1
ATOM 693 C CA . GLU A 1 84 ? 11.169 0.903 -5.655 1.00 88.25 84 GLU A CA 1
ATOM 694 C C . GLU A 1 84 ? 10.604 0.238 -4.403 1.00 88.25 84 GLU A C 1
ATOM 696 O O . GLU A 1 84 ? 10.781 -0.965 -4.235 1.00 88.25 84 GLU A O 1
ATOM 701 N N . TYR A 1 85 ? 9.924 1.001 -3.543 1.00 95.31 85 TYR A N 1
ATOM 702 C CA . TYR A 1 85 ? 9.289 0.492 -2.334 1.00 95.31 85 TYR A CA 1
ATOM 703 C C . TYR A 1 85 ? 8.007 1.273 -2.041 1.00 95.31 85 TYR A C 1
ATOM 705 O O . TYR A 1 85 ? 8.034 2.403 -1.542 1.00 95.31 85 TYR A O 1
ATOM 713 N N . VAL A 1 86 ? 6.875 0.664 -2.374 1.00 97.62 86 VAL A N 1
ATOM 714 C CA . VAL A 1 86 ? 5.546 1.262 -2.245 1.00 97.62 86 VAL A CA 1
ATOM 715 C C . VAL A 1 86 ? 4.734 0.444 -1.262 1.00 97.62 86 VAL A C 1
ATOM 717 O O . VAL A 1 86 ? 4.665 -0.771 -1.401 1.00 97.62 86 VAL A O 1
ATOM 720 N N . VAL A 1 87 ? 4.086 1.106 -0.311 1.00 98.62 87 VAL A N 1
ATOM 721 C CA . VAL A 1 87 ? 3.159 0.467 0.625 1.00 98.62 87 VAL A CA 1
ATOM 722 C C . VAL A 1 87 ? 1.788 1.086 0.420 1.00 98.62 87 VAL A C 1
ATOM 724 O O . VAL A 1 87 ? 1.567 2.253 0.747 1.00 98.62 87 VAL A O 1
ATOM 727 N N . THR A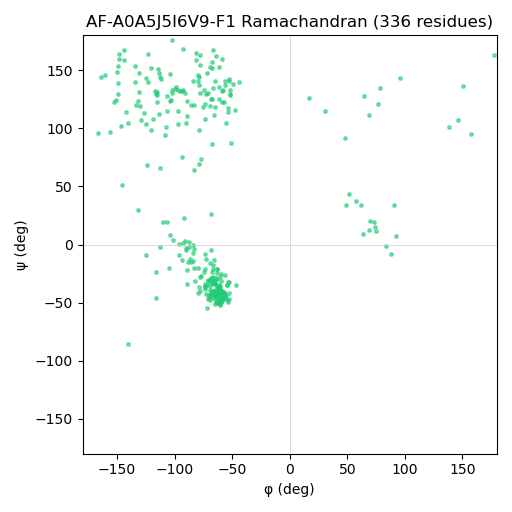 1 88 ? 0.878 0.322 -0.175 1.00 98.88 88 THR A N 1
ATOM 728 C CA . THR A 1 88 ? -0.526 0.727 -0.309 1.00 98.88 88 THR A CA 1
ATOM 729 C C . THR A 1 88 ? -1.292 0.220 0.891 1.00 98.88 88 THR A C 1
ATOM 731 O O . THR A 1 88 ? -1.158 -0.954 1.225 1.00 98.88 88 THR A O 1
ATOM 734 N N . PHE A 1 89 ? -2.069 1.078 1.540 1.00 98.81 89 PHE A N 1
ATOM 735 C CA . PHE A 1 89 ? -2.821 0.678 2.719 1.00 98.81 89 PHE A CA 1
ATOM 736 C C . PHE A 1 89 ? -4.185 1.347 2.797 1.00 98.81 89 PHE A C 1
ATOM 738 O O . PHE A 1 89 ? -4.415 2.394 2.188 1.00 98.81 89 PHE A O 1
ATOM 745 N N . ASP A 1 90 ? -5.052 0.708 3.567 1.00 98.31 90 ASP A N 1
ATOM 746 C CA . ASP A 1 90 ? -6.406 1.138 3.889 1.00 98.31 90 ASP A CA 1
ATOM 747 C C . ASP A 1 90 ? -6.753 0.633 5.297 1.00 98.31 90 ASP A C 1
ATOM 749 O O . ASP A 1 90 ? -6.148 -0.342 5.774 1.00 98.31 90 ASP A O 1
ATOM 753 N N . LEU A 1 91 ? -7.667 1.319 5.984 1.00 97.50 91 LEU A N 1
ATOM 754 C CA . LEU A 1 91 ? -8.085 0.970 7.337 1.00 97.50 91 LEU A CA 1
ATOM 755 C C . LEU A 1 91 ? -9.581 0.743 7.407 1.00 97.50 91 LEU A C 1
ATOM 757 O O . LEU A 1 91 ? -10.376 1.562 6.957 1.00 97.50 91 LEU A O 1
ATOM 761 N N . GLU A 1 92 ? -9.943 -0.275 8.175 1.00 96.19 92 GLU A N 1
ATOM 762 C CA . GLU A 1 92 ? -11.301 -0.414 8.660 1.00 96.19 92 GLU A CA 1
ATOM 763 C C . GLU A 1 92 ? -11.411 0.080 10.086 1.00 96.19 92 GLU A C 1
ATOM 765 O O . GLU A 1 92 ? -10.576 -0.213 10.950 1.00 96.19 92 GLU A O 1
ATOM 770 N N . THR A 1 93 ? -12.451 0.869 10.327 1.00 95.56 93 THR A N 1
ATOM 771 C CA . THR A 1 93 ? -12.623 1.589 11.583 1.00 95.56 93 THR A CA 1
ATOM 772 C C . THR A 1 93 ? -14.040 1.460 12.108 1.00 95.56 93 THR A C 1
ATOM 7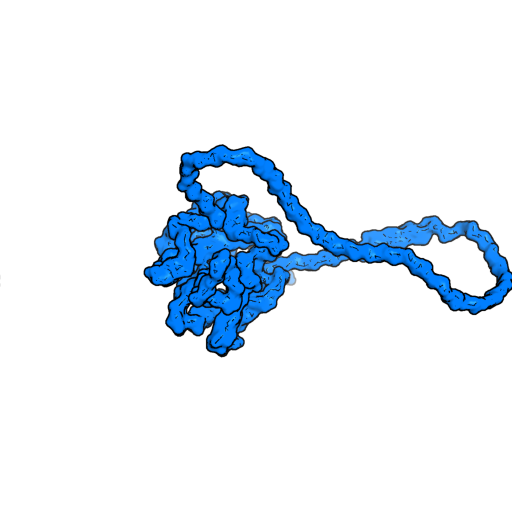74 O O . THR A 1 93 ? -14.993 1.313 11.349 1.00 95.56 93 THR A O 1
ATOM 777 N N . VAL A 1 94 ? -14.177 1.572 13.423 1.00 94.12 94 VAL A N 1
ATOM 778 C CA . VAL A 1 94 ? -15.469 1.650 14.107 1.00 94.12 94 VAL A CA 1
ATOM 779 C C . VAL A 1 94 ? -15.546 2.918 14.944 1.00 94.12 94 VAL A C 1
ATOM 781 O O . VAL A 1 94 ? -14.528 3.548 15.253 1.00 94.12 94 VAL A O 1
ATOM 784 N N . VAL A 1 95 ? -16.764 3.275 15.334 1.00 92.94 95 VAL A N 1
ATOM 785 C CA . VAL A 1 95 ? -17.043 4.331 16.305 1.00 92.94 95 VAL A CA 1
ATOM 786 C C . VAL A 1 95 ? -17.799 3.755 17.496 1.00 92.94 95 VAL A C 1
ATOM 788 O O . VAL A 1 95 ? -18.525 2.774 17.364 1.00 92.94 95 VAL A O 1
ATOM 791 N N . ASP A 1 96 ? -17.630 4.375 18.663 1.00 89.56 96 ASP A N 1
ATOM 792 C CA . ASP A 1 96 ? -18.368 3.976 19.869 1.00 89.56 96 ASP A CA 1
ATOM 793 C C . ASP A 1 96 ? -19.864 4.315 19.746 1.00 89.56 96 ASP A C 1
ATOM 795 O O . ASP A 1 96 ? -20.722 3.566 20.207 1.00 89.56 96 ASP A O 1
ATOM 799 N N . GLU A 1 97 ? -20.171 5.444 19.100 1.00 89.06 97 GLU A N 1
ATOM 800 C CA . GLU A 1 97 ? -21.528 5.949 18.899 1.00 89.06 97 GLU A CA 1
ATOM 801 C C . GLU A 1 97 ? -21.721 6.387 17.442 1.00 89.06 97 GLU A C 1
ATOM 803 O O . GLU A 1 97 ? -21.038 7.297 16.956 1.00 89.06 97 GLU A O 1
ATOM 808 N N . GLU A 1 98 ? -22.676 5.749 16.764 1.00 88.25 98 GLU A N 1
ATOM 809 C CA . GLU A 1 98 ? -23.104 6.119 15.414 1.00 88.25 98 GLU A CA 1
ATOM 810 C C . GLU A 1 98 ? -23.853 7.455 15.405 1.00 88.25 98 GLU A C 1
ATOM 812 O O . GLU A 1 98 ? -24.498 7.854 16.380 1.00 88.25 98 GLU A O 1
ATOM 817 N N . MET A 1 99 ? -23.804 8.158 14.274 1.00 88.56 99 MET A N 1
ATOM 818 C CA . MET A 1 99 ? -24.546 9.407 14.125 1.00 88.56 99 MET A CA 1
ATOM 819 C C . MET A 1 99 ? -26.057 9.116 14.021 1.00 88.56 99 MET A C 1
ATOM 821 O O . MET A 1 99 ? -26.457 8.304 13.186 1.00 88.56 99 MET A O 1
ATOM 825 N N . PRO A 1 100 ? -26.932 9.794 14.794 1.00 87.75 100 PRO A N 1
ATOM 826 C CA . PRO A 1 100 ? -28.378 9.534 14.768 1.00 87.75 100 PRO A CA 1
ATOM 827 C C . PRO A 1 100 ? -29.044 9.744 13.402 1.00 87.75 100 PRO A C 1
ATOM 829 O O . PRO A 1 100 ? -30.095 9.173 13.127 1.00 87.75 100 PRO A O 1
ATOM 832 N N . ASP A 1 101 ? -28.454 10.589 12.557 1.00 90.00 101 ASP A N 1
ATOM 833 C CA . ASP A 1 101 ? -28.921 10.886 11.202 1.00 90.00 101 ASP A CA 1
ATOM 834 C C . ASP A 1 101 ? -28.295 9.972 10.131 1.00 90.00 101 ASP A C 1
ATOM 836 O O . ASP A 1 101 ? -28.544 10.166 8.940 1.00 90.00 101 ASP A O 1
ATOM 840 N N . GLY A 1 102 ? -27.478 8.994 10.539 1.00 83.56 102 GLY A N 1
ATOM 841 C CA . GLY A 1 102 ? -26.741 8.100 9.647 1.00 83.56 102 GLY A CA 1
ATOM 842 C C . GLY A 1 102 ? -25.626 8.789 8.857 1.00 83.56 102 GLY A C 1
ATOM 843 O O . GLY A 1 102 ? -25.117 8.214 7.895 1.00 83.56 102 GLY A O 1
ATOM 844 N N . SER A 1 103 ? -25.258 10.028 9.207 1.00 87.69 103 SER A N 1
ATOM 845 C CA . SER A 1 103 ? -24.115 10.698 8.588 1.00 87.69 103 SER A CA 1
ATOM 846 C C . SER A 1 103 ? -22.797 10.023 8.975 1.00 87.69 103 SER A C 1
ATOM 848 O O . SER A 1 103 ? -22.668 9.433 10.045 1.00 87.69 103 SER A O 1
ATOM 850 N N . PHE A 1 104 ? -21.796 10.120 8.096 1.00 86.12 104 PHE A N 1
ATOM 851 C CA . PHE A 1 104 ? -20.466 9.590 8.391 1.00 86.12 104 PHE A CA 1
ATOM 852 C C . PHE A 1 104 ? -19.878 10.313 9.618 1.00 86.12 104 PHE A C 1
ATOM 854 O O . PHE A 1 104 ? -19.814 11.553 9.602 1.00 86.12 104 PHE A O 1
ATOM 861 N N . PRO A 1 105 ? -19.453 9.593 10.672 1.00 90.50 105 PRO A N 1
ATOM 862 C CA . PRO A 1 105 ? -18.931 10.228 11.871 1.00 90.50 105 PRO A CA 1
ATOM 863 C C . PRO A 1 105 ? -17.673 11.069 11.587 1.00 90.50 105 PRO A C 1
ATOM 865 O O . PRO A 1 105 ? -16.908 10.798 10.661 1.00 90.50 105 PRO A O 1
ATOM 868 N N . PRO A 1 106 ? -17.403 12.117 12.385 1.00 92.94 106 PRO A N 1
ATOM 869 C CA . PRO A 1 106 ? -16.150 12.853 12.274 1.00 92.94 106 PRO A CA 1
ATOM 870 C C . PRO A 1 106 ? -14.941 11.936 12.498 1.00 92.94 106 PRO A C 1
ATOM 872 O O . PRO A 1 106 ? -14.881 11.246 13.517 1.00 92.94 106 PRO A O 1
ATOM 875 N N . TRP A 1 107 ? -13.936 12.019 11.616 1.00 93.56 107 TRP A N 1
ATOM 876 C CA . TRP A 1 107 ? -12.739 11.162 11.642 1.00 93.56 107 TRP A CA 1
ATOM 877 C C . TRP A 1 107 ? -12.064 10.996 13.023 1.00 93.56 107 TRP A C 1
ATOM 879 O O . TRP A 1 107 ? -11.622 9.886 13.310 1.00 93.56 107 TRP A O 1
ATOM 889 N N . PRO A 1 108 ? -12.022 11.997 13.940 1.00 95.88 108 PRO A N 1
ATOM 890 C CA . PRO A 1 108 ? -11.390 11.809 15.249 1.00 95.88 108 PRO A CA 1
ATOM 891 C C . PRO A 1 108 ? -12.096 10.798 16.165 1.00 95.88 108 PRO A C 1
ATOM 893 O O . PRO A 1 108 ? -11.540 10.428 17.199 1.00 95.88 108 PRO A O 1
ATOM 896 N N . ARG A 1 109 ? -13.331 10.394 15.835 1.00 95.06 109 ARG A N 1
ATOM 897 C CA . ARG A 1 109 ? -14.099 9.391 16.590 1.00 95.06 109 ARG A CA 1
ATOM 898 C C . ARG A 1 109 ? -13.763 7.956 16.194 1.00 95.06 109 ARG A C 1
ATOM 900 O O . ARG A 1 109 ? -14.140 7.041 16.917 1.00 95.06 109 ARG A O 1
ATOM 907 N N . HIS A 1 110 ? -13.072 7.768 15.075 1.00 95.50 110 HIS A N 1
ATOM 908 C CA . HIS A 1 110 ? -12.797 6.450 14.527 1.00 95.50 110 HIS A CA 1
ATOM 909 C C . HIS A 1 110 ? -11.639 5.764 15.258 1.00 95.50 110 HIS A C 1
ATOM 911 O O . HIS A 1 110 ? -10.598 6.370 15.549 1.00 95.50 110 HIS A O 1
ATOM 917 N N . LYS A 1 111 ? -11.824 4.473 15.531 1.00 94.81 111 LYS A N 1
ATOM 918 C CA . LYS A 1 111 ? -10.808 3.556 16.052 1.00 94.81 111 LYS A CA 1
ATOM 919 C C . LYS A 1 111 ? -10.542 2.474 15.005 1.00 94.81 111 LYS A C 1
ATOM 921 O O . LYS A 1 111 ? -11.512 1.898 14.514 1.00 94.81 111 LYS A O 1
ATOM 926 N N . PRO A 1 112 ? -9.279 2.203 14.641 1.00 96.50 112 PRO A N 1
ATOM 927 C CA . PRO A 1 112 ? -8.963 1.129 13.712 1.00 96.50 112 PRO A CA 1
ATOM 928 C C . PRO A 1 112 ? -9.301 -0.222 14.341 1.00 96.50 112 PRO A C 1
ATOM 930 O O . PRO A 1 112 ? -8.955 -0.471 15.493 1.00 96.50 112 PRO A O 1
ATOM 933 N N . VAL A 1 113 ? -9.955 -1.080 13.565 1.00 96.94 113 VAL A N 1
ATOM 934 C CA . VAL A 1 113 ? -10.233 -2.486 13.903 1.00 96.94 113 VAL A CA 1
ATOM 935 C C . VAL A 1 113 ? -9.529 -3.440 12.950 1.00 96.94 113 VAL A C 1
ATOM 937 O O . VAL A 1 113 ? -9.224 -4.568 13.329 1.00 96.94 113 VAL A O 1
ATOM 940 N N . ALA A 1 114 ? -9.204 -2.981 11.741 1.00 97.81 114 ALA A N 1
ATOM 941 C CA . ALA A 1 114 ? -8.306 -3.686 10.847 1.00 97.81 114 ALA A CA 1
ATOM 942 C C . ALA A 1 114 ? -7.508 -2.716 9.973 1.00 97.81 114 ALA A C 1
ATOM 944 O O . ALA A 1 114 ? -7.897 -1.568 9.762 1.00 97.81 114 ALA A O 1
ATOM 945 N N . GLY A 1 115 ? -6.392 -3.197 9.444 1.00 98.25 115 GLY A N 1
ATOM 946 C CA . GLY A 1 115 ? -5.649 -2.532 8.385 1.00 98.25 115 GLY A CA 1
ATOM 947 C C . GLY A 1 115 ? -4.954 -3.564 7.515 1.00 98.25 115 GLY A C 1
ATOM 948 O O . GLY A 1 115 ? -4.409 -4.539 8.039 1.00 98.25 115 GLY A O 1
ATOM 949 N N . ALA A 1 116 ? -4.972 -3.348 6.203 1.00 98.62 116 ALA A N 1
ATOM 950 C CA . ALA A 1 116 ? -4.172 -4.120 5.261 1.00 98.62 116 ALA A CA 1
ATOM 951 C C . ALA A 1 116 ? -3.114 -3.238 4.603 1.00 98.62 116 ALA A C 1
ATOM 953 O O . ALA A 1 116 ? -3.309 -2.042 4.390 1.00 98.62 116 ALA A O 1
ATOM 954 N N . PHE A 1 117 ? -1.979 -3.852 4.286 1.00 98.81 117 PHE A N 1
ATOM 955 C CA . PHE A 1 117 ? -0.792 -3.179 3.789 1.00 98.81 117 PHE A CA 1
ATOM 956 C C . PHE A 1 117 ? -0.161 -4.042 2.698 1.00 98.81 117 PHE A C 1
ATOM 958 O O . PHE A 1 117 ? 0.467 -5.062 2.978 1.00 98.81 117 PHE A O 1
ATOM 965 N N . LEU A 1 118 ? -0.338 -3.639 1.441 1.00 98.81 118 LEU A N 1
ATOM 966 C CA . LEU A 1 118 ? 0.329 -4.261 0.306 1.00 98.81 118 LEU A CA 1
ATOM 967 C C . LEU A 1 118 ? 1.663 -3.560 0.069 1.00 98.81 118 LEU A C 1
ATOM 969 O O . LEU A 1 118 ? 1.705 -2.423 -0.413 1.00 98.81 118 LEU A O 1
ATOM 973 N N . THR A 1 119 ? 2.748 -4.267 0.352 1.00 98.69 119 THR A N 1
ATOM 974 C CA . THR A 1 119 ? 4.096 -3.829 0.009 1.00 98.69 119 THR A CA 1
ATOM 975 C C . THR A 1 119 ? 4.448 -4.333 -1.380 1.00 98.69 119 THR A C 1
ATOM 977 O O . THR A 1 119 ? 4.439 -5.533 -1.629 1.00 98.69 119 THR A O 1
ATOM 980 N N . ALA A 1 120 ? 4.806 -3.421 -2.278 1.00 98.19 120 ALA A N 1
ATOM 981 C CA . ALA A 1 120 ? 5.402 -3.715 -3.571 1.00 98.19 120 ALA A CA 1
ATOM 982 C C . ALA A 1 120 ? 6.841 -3.194 -3.576 1.00 98.19 120 ALA A C 1
ATOM 984 O O . ALA A 1 120 ? 7.078 -1.983 -3.561 1.00 98.19 120 ALA A O 1
ATOM 985 N N . SER A 1 121 ? 7.802 -4.113 -3.614 1.00 96.25 121 SER A N 1
ATOM 986 C CA . SER A 1 121 ? 9.226 -3.792 -3.701 1.00 96.25 121 SER A CA 1
ATOM 987 C C . SER A 1 121 ? 9.787 -4.217 -5.052 1.00 96.25 121 SER A C 1
ATOM 989 O O . SER A 1 121 ? 9.388 -5.244 -5.600 1.00 96.25 121 SER A O 1
ATOM 991 N N . ARG A 1 122 ? 10.696 -3.424 -5.618 1.00 93.44 122 ARG A N 1
ATOM 992 C CA . ARG A 1 122 ? 11.320 -3.716 -6.910 1.00 93.44 122 ARG A CA 1
ATOM 993 C C . ARG A 1 122 ? 12.812 -3.964 -6.748 1.00 93.44 122 ARG A C 1
ATOM 995 O O . ARG A 1 122 ? 13.553 -3.067 -6.358 1.00 93.44 122 ARG A O 1
ATOM 1002 N N . SER A 1 123 ? 13.261 -5.137 -7.177 1.00 89.00 123 SER A N 1
ATOM 1003 C CA . SER A 1 123 ? 14.675 -5.504 -7.294 1.00 89.00 123 SER A CA 1
ATOM 1004 C C . SER A 1 123 ? 14.920 -6.192 -8.637 1.00 89.00 123 SER A C 1
ATOM 1006 O O . SER A 1 123 ? 14.065 -6.913 -9.146 1.00 89.00 123 SER A O 1
ATOM 1008 N N . ASP A 1 124 ? 16.046 -5.891 -9.288 1.00 84.62 124 ASP A N 1
ATOM 1009 C CA . ASP A 1 124 ? 16.472 -6.522 -10.552 1.00 84.62 124 ASP A CA 1
ATOM 1010 C C . ASP A 1 124 ? 15.400 -6.580 -11.662 1.00 84.62 124 ASP A C 1
ATOM 1012 O O . ASP A 1 124 ? 15.325 -7.504 -12.472 1.00 84.62 124 ASP A O 1
ATOM 1016 N N . GLY A 1 125 ? 14.542 -5.556 -11.722 1.00 84.50 125 GLY A N 1
ATOM 1017 C CA . GLY A 1 125 ? 13.478 -5.461 -12.727 1.00 84.50 125 GLY A CA 1
ATOM 1018 C C . GLY A 1 125 ? 12.274 -6.380 -12.487 1.00 84.50 125 GLY A C 1
ATOM 1019 O O . GLY A 1 125 ? 11.428 -6.494 -13.377 1.00 84.50 125 GLY A O 1
ATOM 1020 N N . ARG A 1 126 ? 12.179 -6.998 -11.307 1.00 92.50 126 ARG A N 1
ATOM 1021 C CA . ARG A 1 126 ? 11.021 -7.755 -10.826 1.00 92.50 126 ARG A CA 1
ATOM 1022 C C . ARG A 1 126 ? 10.388 -7.070 -9.629 1.00 92.50 126 ARG A C 1
ATOM 1024 O O . ARG A 1 126 ? 11.070 -6.371 -8.883 1.00 92.50 126 ARG A O 1
ATOM 1031 N N . TYR A 1 127 ? 9.087 -7.275 -9.478 1.00 96.56 127 TYR A N 1
ATOM 1032 C CA . TYR A 1 127 ? 8.355 -6.844 -8.297 1.00 96.56 127 TYR A CA 1
ATOM 1033 C C . TYR A 1 127 ? 8.107 -8.037 -7.376 1.00 96.56 127 TYR A C 1
ATOM 1035 O O . TYR A 1 127 ? 7.692 -9.101 -7.833 1.00 96.56 127 TYR A O 1
ATOM 1043 N N . ALA A 1 128 ? 8.374 -7.839 -6.092 1.00 97.25 128 ALA A N 1
ATOM 1044 C CA . ALA A 1 128 ? 8.033 -8.750 -5.014 1.00 97.25 128 ALA A CA 1
ATOM 1045 C C . ALA A 1 128 ? 6.965 -8.103 -4.131 1.00 97.25 128 ALA A C 1
ATOM 1047 O O . ALA A 1 128 ? 6.989 -6.885 -3.913 1.00 97.25 128 ALA A O 1
ATOM 1048 N N . PHE A 1 129 ? 6.051 -8.929 -3.630 1.00 98.31 129 PHE A N 1
ATOM 1049 C CA . PHE A 1 129 ? 4.878 -8.485 -2.893 1.00 98.31 129 PHE A CA 1
ATOM 1050 C C . PHE A 1 129 ? 4.795 -9.147 -1.520 1.00 98.31 129 PHE A C 1
ATOM 1052 O O . PHE A 1 129 ? 5.116 -10.326 -1.378 1.00 98.31 129 PHE A O 1
ATOM 1059 N N . SER A 1 130 ? 4.334 -8.389 -0.528 1.00 98.25 130 SER A N 1
ATOM 1060 C CA . SER A 1 130 ? 3.786 -8.914 0.724 1.00 98.25 130 SER A CA 1
ATOM 1061 C C . SER A 1 130 ? 2.455 -8.229 1.006 1.00 98.25 130 SER A C 1
ATOM 1063 O O . SER A 1 130 ? 2.267 -7.067 0.639 1.00 98.25 130 SER A O 1
ATOM 1065 N N . LEU A 1 131 ? 1.530 -8.951 1.634 1.00 98.62 131 LEU A N 1
ATOM 1066 C CA . LEU A 1 131 ? 0.265 -8.406 2.114 1.00 98.62 131 LEU A CA 1
ATOM 1067 C C . LEU A 1 131 ? 0.145 -8.705 3.599 1.00 98.62 131 LEU A C 1
ATOM 1069 O O . LEU A 1 131 ? -0.136 -9.832 4.003 1.00 98.62 131 LEU A O 1
ATOM 1073 N N . ASP A 1 132 ? 0.376 -7.675 4.395 1.00 98.62 132 ASP A N 1
ATOM 1074 C CA . ASP A 1 132 ? 0.260 -7.723 5.840 1.00 98.62 132 ASP A CA 1
ATOM 1075 C C . ASP A 1 132 ? -1.150 -7.267 6.223 1.00 98.62 132 ASP A C 1
ATOM 1077 O O . ASP A 1 132 ? -1.660 -6.273 5.706 1.00 98.62 132 ASP A O 1
ATOM 1081 N N . THR A 1 133 ? -1.830 -8.013 7.091 1.00 98.25 133 THR A N 1
ATOM 1082 C CA . THR A 1 133 ? -3.164 -7.651 7.588 1.00 98.25 133 THR A CA 1
ATOM 1083 C C . THR A 1 133 ? -3.191 -7.785 9.093 1.00 98.25 133 THR A C 1
ATOM 1085 O O . THR A 1 133 ? -2.898 -8.848 9.640 1.00 98.25 133 THR A O 1
ATOM 1088 N N . PHE A 1 134 ? -3.541 -6.694 9.763 1.00 98.31 134 PHE A N 1
ATOM 1089 C CA . PHE A 1 134 ? -3.597 -6.626 11.213 1.00 98.31 134 PHE A CA 1
ATOM 1090 C C . PHE A 1 134 ? -5.034 -6.401 11.651 1.00 98.31 134 PHE A C 1
ATOM 1092 O O . PHE A 1 134 ? -5.694 -5.494 11.153 1.00 98.31 134 PHE A O 1
ATOM 1099 N N . ILE A 1 135 ? -5.490 -7.205 12.608 1.00 97.81 135 ILE A N 1
ATOM 1100 C CA . ILE A 1 135 ? -6.724 -6.960 13.349 1.00 97.81 135 ILE A CA 1
ATOM 1101 C C . ILE A 1 135 ? -6.341 -6.285 14.663 1.00 97.81 135 ILE A C 1
ATOM 1103 O O . ILE A 1 135 ? -5.404 -6.718 15.334 1.00 97.81 135 ILE A O 1
ATOM 1107 N N . CYS A 1 136 ? -7.043 -5.213 15.010 1.00 97.06 136 CYS A N 1
ATOM 1108 C CA . CYS A 1 136 ? -6.831 -4.457 16.234 1.00 97.06 136 CYS A CA 1
ATOM 1109 C C . CYS A 1 136 ? -7.993 -4.718 17.190 1.00 97.06 136 CYS A C 1
ATOM 1111 O O . CYS A 1 136 ? -9.030 -4.063 17.110 1.00 97.06 136 CYS A O 1
ATOM 1113 N N . HIS A 1 137 ? -7.828 -5.686 18.090 1.00 95.12 137 HIS A N 1
ATOM 1114 C CA . HIS A 1 137 ? -8.761 -5.854 19.200 1.00 95.12 137 HIS A CA 1
ATOM 1115 C C . HIS A 1 137 ? -8.500 -4.823 20.303 1.00 95.12 137 HIS A C 1
ATOM 1117 O O . HIS A 1 137 ? -7.418 -4.236 20.381 1.00 95.12 137 HIS A O 1
ATOM 1123 N N . ASP A 1 138 ? -9.482 -4.645 21.184 1.00 91.69 138 ASP A N 1
ATOM 1124 C CA . ASP A 1 138 ? -9.359 -3.774 22.353 1.00 91.69 138 ASP A CA 1
ATOM 1125 C C . ASP A 1 138 ? -8.096 -4.113 23.162 1.00 91.69 138 ASP A C 1
ATOM 1127 O O . ASP A 1 138 ? -7.840 -5.271 23.509 1.00 91.69 138 ASP A O 1
ATOM 1131 N N . GLY A 1 139 ? -7.290 -3.092 23.459 1.00 95.00 139 GLY A N 1
ATOM 1132 C CA . GLY A 1 139 ? -6.025 -3.234 24.182 1.00 95.00 139 GLY A CA 1
ATOM 1133 C C . GLY A 1 139 ? -4.820 -3.618 23.313 1.00 95.00 139 GLY A C 1
ATOM 1134 O O . GLY A 1 139 ? -3.710 -3.729 23.839 1.00 95.00 139 GLY A O 1
ATOM 1135 N N . GLN A 1 140 ? -4.997 -3.814 22.002 1.00 97.25 140 GLN A N 1
ATOM 1136 C CA . GLN A 1 140 ? -3.913 -4.116 21.057 1.00 97.25 140 GLN A CA 1
ATOM 1137 C C . GLN A 1 140 ? -3.474 -2.905 20.223 1.00 97.25 140 GLN A C 1
ATOM 1139 O O . GLN A 1 140 ? -2.589 -3.032 19.374 1.00 97.25 140 GLN A O 1
ATOM 1144 N N . GLU A 1 141 ? -4.023 -1.717 20.476 1.00 97.31 141 GLU A N 1
ATOM 1145 C CA . GLU A 1 141 ? -3.803 -0.518 19.662 1.00 97.31 141 GLU A CA 1
ATOM 1146 C C . GLU A 1 141 ? -2.316 -0.165 19.567 1.00 97.31 141 GLU A C 1
ATOM 1148 O O . GLU A 1 141 ? -1.803 0.132 18.489 1.00 97.31 141 GLU A O 1
ATOM 1153 N N . ALA A 1 142 ? -1.587 -0.247 20.684 1.00 98.19 142 ALA A N 1
ATOM 1154 C CA . ALA A 1 142 ? -0.158 0.046 20.700 1.00 98.19 142 ALA A CA 1
ATOM 1155 C C . ALA A 1 142 ? 0.655 -0.929 19.829 1.00 98.19 142 ALA A C 1
ATOM 1157 O O . ALA A 1 142 ? 1.608 -0.513 19.169 1.00 98.19 142 ALA A O 1
ATOM 1158 N N . GLN A 1 143 ? 0.288 -2.214 19.808 1.00 98.44 143 GLN A N 1
ATOM 1159 C CA . GLN A 1 143 ? 0.940 -3.211 18.959 1.00 98.44 143 GLN A CA 1
ATOM 1160 C C . GLN A 1 143 ? 0.585 -2.984 17.489 1.00 98.44 143 GLN A C 1
ATOM 1162 O O . GLN A 1 143 ? 1.487 -2.941 16.656 1.00 98.44 143 GLN A O 1
ATOM 1167 N N . PHE A 1 144 ? -0.699 -2.772 17.183 1.00 98.44 144 PHE A N 1
ATOM 1168 C CA . PHE A 1 144 ? -1.181 -2.463 15.837 1.00 98.44 144 PHE A CA 1
ATOM 1169 C C . PHE A 1 144 ? -0.430 -1.270 15.228 1.00 98.44 144 PHE A C 1
ATOM 1171 O O . PHE A 1 144 ? 0.068 -1.349 14.104 1.00 98.44 144 PHE A O 1
ATOM 1178 N N . LEU A 1 145 ? -0.277 -0.186 15.993 1.00 98.62 145 LEU A N 1
ATOM 1179 C CA . LEU A 1 145 ? 0.412 1.026 15.551 1.00 98.62 145 LEU A CA 1
ATOM 1180 C C . LEU A 1 145 ? 1.914 0.809 15.331 1.00 98.62 145 LEU A C 1
ATOM 1182 O O . LEU A 1 145 ? 2.455 1.296 14.342 1.00 98.62 145 LEU A O 1
ATOM 1186 N N . ARG A 1 146 ? 2.596 0.063 16.211 1.00 98.62 146 ARG A N 1
ATOM 1187 C CA . ARG A 1 146 ? 4.027 -0.251 16.036 1.00 98.62 146 ARG A CA 1
ATOM 1188 C C . ARG A 1 146 ? 4.271 -1.158 14.834 1.00 98.62 146 ARG A C 1
ATOM 1190 O O . ARG A 1 146 ? 5.198 -0.901 14.071 1.00 98.62 146 ARG A O 1
ATOM 1197 N N . SER A 1 147 ? 3.437 -2.182 14.651 1.00 98.38 147 SER A N 1
ATOM 1198 C CA . SER A 1 147 ? 3.503 -3.052 13.475 1.00 98.38 147 SER A CA 1
ATOM 1199 C C . SER A 1 147 ? 3.250 -2.258 12.196 1.00 98.38 147 SER A C 1
ATOM 1201 O O . SER A 1 147 ? 4.003 -2.398 11.241 1.00 98.38 147 SER A O 1
ATOM 1203 N N . THR A 1 148 ? 2.262 -1.359 12.207 1.00 98.38 148 THR A N 1
ATOM 1204 C CA . THR A 1 148 ? 1.978 -0.454 11.086 1.00 98.38 148 THR A CA 1
ATOM 1205 C C . THR A 1 148 ? 3.174 0.449 10.772 1.00 98.38 148 THR A C 1
ATOM 1207 O O . THR A 1 148 ? 3.596 0.523 9.624 1.00 98.38 148 THR A O 1
ATOM 1210 N N . ASP A 1 149 ? 3.765 1.110 11.773 1.00 98.50 149 ASP A N 1
ATOM 1211 C CA . ASP A 1 149 ? 4.909 2.016 11.578 1.00 98.50 149 ASP A CA 1
ATOM 1212 C C . ASP A 1 149 ? 6.135 1.305 10.978 1.00 98.50 149 ASP A C 1
ATOM 1214 O O . ASP A 1 149 ? 6.837 1.876 10.138 1.00 98.50 149 ASP A O 1
ATOM 1218 N N . ALA A 1 150 ? 6.363 0.045 11.361 1.00 98.12 150 ALA A N 1
ATOM 1219 C CA . ALA A 1 150 ? 7.482 -0.765 10.887 1.00 98.12 150 ALA A CA 1
ATOM 1220 C C . ALA A 1 150 ? 7.399 -1.130 9.393 1.00 98.12 150 ALA A C 1
ATOM 1222 O O . ALA A 1 150 ? 8.437 -1.364 8.773 1.00 98.12 150 ALA A O 1
ATOM 1223 N N . LEU A 1 151 ? 6.199 -1.134 8.799 1.00 97.81 151 LEU A N 1
ATOM 1224 C CA . LEU A 1 151 ? 6.001 -1.453 7.379 1.00 97.81 151 LEU A CA 1
ATOM 1225 C C . LEU A 1 151 ? 6.472 -0.346 6.430 1.00 97.81 151 LEU A C 1
ATOM 1227 O O . LEU A 1 151 ? 6.585 -0.575 5.231 1.00 97.81 151 LEU A O 1
ATOM 1231 N N . PHE A 1 152 ? 6.768 0.850 6.940 1.00 96.62 152 PHE A N 1
ATOM 1232 C CA . PHE A 1 152 ? 7.110 2.014 6.125 1.00 96.62 152 PHE A CA 1
ATOM 1233 C C . PHE A 1 152 ? 8.577 2.435 6.304 1.00 96.62 152 PHE A C 1
ATOM 1235 O O . PHE A 1 152 ? 8.837 3.544 6.789 1.00 96.62 152 PHE A O 1
ATOM 1242 N N . PRO A 1 153 ? 9.564 1.615 5.888 1.00 92.19 153 PRO A N 1
ATOM 1243 C CA . PRO A 1 153 ? 10.977 1.926 6.079 1.00 92.19 153 PRO A CA 1
ATOM 1244 C C . PRO A 1 153 ? 11.371 3.257 5.412 1.00 92.19 153 PRO A C 1
ATOM 1246 O O . PRO A 1 153 ? 10.686 3.728 4.493 1.00 92.19 153 PRO A O 1
ATOM 1249 N N . PRO A 1 154 ? 12.484 3.889 5.827 1.00 88.50 154 PRO A N 1
ATOM 1250 C CA . PRO A 1 154 ? 12.977 5.105 5.187 1.00 88.50 154 PRO A CA 1
ATOM 1251 C C . PRO A 1 154 ? 13.111 4.944 3.665 1.00 88.50 154 PRO A C 1
ATOM 1253 O O . PRO A 1 154 ? 13.655 3.955 3.184 1.00 88.50 154 PRO A O 1
ATOM 1256 N N . GLY A 1 155 ? 12.610 5.924 2.909 1.00 88.81 155 GLY A N 1
ATOM 1257 C CA . GLY A 1 155 ? 12.588 5.882 1.441 1.00 88.81 155 GLY A CA 1
ATOM 1258 C C . GLY A 1 155 ? 11.350 5.215 0.829 1.00 88.81 155 GLY A C 1
ATOM 1259 O O . GLY A 1 155 ? 11.157 5.330 -0.377 1.00 88.81 155 GLY A O 1
ATOM 1260 N N . SER A 1 156 ? 10.484 4.591 1.636 1.00 94.94 156 SER A N 1
ATOM 1261 C CA . SER A 1 156 ? 9.183 4.089 1.176 1.00 94.94 156 SER A CA 1
ATOM 1262 C C . SER A 1 156 ? 8.186 5.212 0.885 1.00 94.94 156 SER A C 1
ATOM 1264 O O . SER A 1 156 ? 8.150 6.244 1.574 1.00 94.94 156 SER A O 1
ATOM 1266 N N . MET A 1 157 ? 7.318 4.968 -0.095 1.00 96.88 157 MET A N 1
ATOM 1267 C CA . MET A 1 157 ? 6.136 5.786 -0.352 1.00 96.88 157 MET A CA 1
ATOM 1268 C C . MET A 1 157 ? 4.873 5.056 0.089 1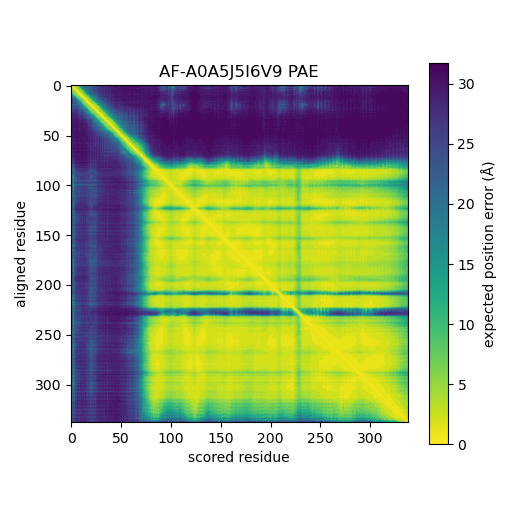.00 96.88 157 MET A C 1
ATOM 1270 O O . MET A 1 157 ? 4.601 3.938 -0.346 1.00 96.88 157 MET A O 1
ATOM 1274 N N . ALA A 1 158 ? 4.074 5.734 0.905 1.00 98.38 158 ALA A N 1
ATOM 1275 C CA . ALA A 1 158 ? 2.722 5.322 1.226 1.00 98.38 158 ALA A CA 1
ATOM 1276 C C . ALA A 1 158 ? 1.754 5.689 0.095 1.00 98.38 158 ALA A C 1
ATOM 1278 O O . ALA A 1 158 ? 1.872 6.755 -0.515 1.00 98.38 158 ALA A O 1
ATOM 1279 N N . VAL A 1 159 ? 0.762 4.841 -0.144 1.00 98.50 159 VAL A N 1
ATOM 1280 C CA . VAL A 1 159 ? -0.328 5.076 -1.093 1.00 98.50 159 VAL A CA 1
ATOM 1281 C C . VAL A 1 159 ? -1.652 4.786 -0.398 1.00 98.50 159 VAL A C 1
ATOM 1283 O O . VAL A 1 159 ? -1.801 3.740 0.223 1.00 98.50 159 VAL A O 1
ATOM 1286 N N . THR A 1 160 ? -2.612 5.698 -0.516 1.00 98.19 160 THR A N 1
ATOM 1287 C CA . THR A 1 160 ? -3.974 5.530 0.023 1.00 98.19 160 THR A CA 1
ATOM 1288 C C . THR A 1 160 ? -4.992 6.169 -0.917 1.00 98.19 160 THR A C 1
ATOM 1290 O O . THR A 1 160 ? -4.619 6.968 -1.781 1.00 98.19 160 THR A O 1
ATOM 1293 N N . LEU A 1 161 ? -6.283 5.901 -0.725 1.00 96.69 161 LEU A N 1
ATOM 1294 C CA . LEU A 1 161 ? -7.357 6.728 -1.276 1.00 96.69 161 LEU A CA 1
ATOM 1295 C C . LEU A 1 161 ? -7.989 7.543 -0.144 1.00 96.69 161 LEU A C 1
ATOM 1297 O O . LEU A 1 161 ? -8.599 6.979 0.746 1.00 96.69 161 LEU A O 1
ATOM 1301 N N . ASN A 1 162 ? -7.864 8.871 -0.176 1.00 95.75 162 ASN A N 1
ATOM 1302 C CA . ASN A 1 162 ? -8.352 9.782 0.872 1.00 95.75 162 ASN A CA 1
ATOM 1303 C C . ASN A 1 162 ? -7.679 9.624 2.255 1.00 95.75 162 ASN A C 1
ATOM 1305 O O . ASN A 1 162 ? -8.075 10.282 3.220 1.00 95.75 162 ASN A O 1
ATOM 1309 N N . GLY A 1 163 ? -6.606 8.837 2.370 1.00 96.44 163 GLY A N 1
ATOM 1310 C CA . GLY A 1 163 ? -5.912 8.666 3.649 1.00 96.44 163 GLY A CA 1
ATOM 1311 C C . GLY A 1 163 ? -5.280 9.939 4.218 1.00 96.44 163 GLY A C 1
ATOM 1312 O O . GLY A 1 163 ? -5.100 10.028 5.430 1.00 96.44 163 GLY A O 1
ATOM 1313 N N . ARG A 1 164 ? -5.011 10.975 3.406 1.00 95.38 164 ARG A N 1
ATOM 1314 C CA . ARG A 1 164 ? -4.569 12.285 3.926 1.00 95.38 164 ARG A CA 1
ATOM 1315 C C . ARG A 1 164 ? -5.673 12.953 4.738 1.00 95.38 164 ARG A C 1
ATOM 1317 O O . ARG A 1 164 ? -5.374 13.658 5.700 1.00 95.38 164 ARG A O 1
ATOM 1324 N N . GLY A 1 165 ? -6.925 12.746 4.336 1.00 94.12 165 GLY A N 1
ATOM 1325 C CA . GLY A 1 165 ? -8.110 13.240 5.028 1.00 94.12 165 GLY A CA 1
ATOM 1326 C C . GLY A 1 165 ? -8.641 12.297 6.110 1.00 94.12 165 GLY A C 1
ATOM 1327 O O . GLY A 1 165 ? -9.444 12.744 6.927 1.00 94.12 165 GLY A O 1
ATOM 1328 N N . PHE A 1 166 ? -8.211 11.031 6.122 1.00 96.31 166 PHE A N 1
ATOM 1329 C CA . PHE A 1 166 ? -8.780 9.996 6.983 1.00 96.31 166 PHE A CA 1
ATOM 1330 C C . PHE A 1 166 ? -7.724 9.049 7.576 1.00 96.31 166 PHE A C 1
ATOM 1332 O O . PHE A 1 166 ? -7.246 9.318 8.675 1.00 96.31 166 PHE A O 1
ATOM 1339 N N . ASP A 1 167 ? -7.317 7.987 6.876 1.00 98.06 167 ASP A N 1
ATOM 1340 C CA . ASP A 1 167 ? -6.542 6.858 7.422 1.00 98.06 167 ASP A CA 1
ATOM 1341 C C . ASP A 1 167 ? -5.258 7.271 8.148 1.00 98.06 167 ASP A C 1
ATOM 1343 O O . ASP A 1 167 ? -5.024 6.903 9.300 1.00 98.06 167 ASP A O 1
ATOM 1347 N N . ALA A 1 168 ? -4.436 8.111 7.513 1.00 97.94 168 ALA A N 1
ATOM 1348 C CA . ALA A 1 168 ? -3.191 8.586 8.108 1.00 97.94 168 ALA A CA 1
ATOM 1349 C C . ALA A 1 168 ? -3.454 9.481 9.332 1.00 97.94 168 ALA A C 1
ATOM 1351 O O . ALA A 1 168 ? -2.678 9.481 10.289 1.00 97.94 168 ALA A O 1
ATOM 1352 N N . GLN A 1 169 ? -4.570 10.218 9.331 1.00 98.06 169 GLN A N 1
ATOM 1353 C CA . GLN A 1 169 ? -4.977 11.061 10.455 1.00 98.06 169 GLN A CA 1
ATOM 1354 C C . GLN A 1 169 ? -5.496 10.224 11.623 1.00 98.06 169 GLN A C 1
ATOM 1356 O O . GLN A 1 169 ? -5.167 10.527 12.771 1.00 98.06 169 GLN A O 1
ATOM 1361 N N . VAL A 1 170 ? -6.231 9.145 11.336 1.00 98.38 170 VAL A N 1
ATOM 1362 C CA . VAL A 1 170 ? -6.656 8.153 12.330 1.00 98.38 170 VAL A CA 1
ATOM 1363 C C . VAL A 1 170 ? -5.428 7.512 12.976 1.00 98.38 170 VAL A C 1
ATOM 1365 O O . VAL A 1 170 ? -5.303 7.581 14.197 1.00 98.38 170 VAL A O 1
ATOM 1368 N N . LEU A 1 171 ? -4.470 6.991 12.199 1.00 98.44 171 LEU A N 1
ATOM 1369 C CA . LEU A 1 171 ? -3.230 6.416 12.747 1.00 98.44 171 LEU A CA 1
ATOM 1370 C C . LEU A 1 171 ? -2.467 7.416 13.619 1.00 98.44 171 LEU A C 1
ATOM 1372 O O . LEU A 1 171 ? -2.074 7.085 14.739 1.00 98.44 171 LEU A O 1
ATOM 1376 N N . ARG A 1 172 ? -2.302 8.659 13.144 1.00 98.12 172 ARG A N 1
ATOM 1377 C CA . ARG A 1 172 ? -1.628 9.722 13.901 1.00 98.12 172 ARG A CA 1
ATOM 1378 C C . ARG A 1 172 ? -2.326 10.001 15.228 1.00 98.12 172 ARG A C 1
ATOM 1380 O O . ARG A 1 172 ? -1.663 10.079 16.261 1.00 98.12 172 ARG A O 1
ATOM 1387 N N . LEU A 1 173 ? -3.647 10.166 15.216 1.00 98.12 173 LEU A N 1
ATOM 1388 C CA . LEU A 1 173 ? -4.399 10.466 16.431 1.00 98.12 173 LEU A CA 1
ATOM 1389 C C . LEU A 1 173 ? -4.366 9.291 17.411 1.00 98.12 173 LEU A C 1
ATOM 1391 O O . LEU A 1 173 ? -4.210 9.507 18.610 1.00 98.12 173 LEU A O 1
ATOM 1395 N N . GLN A 1 174 ? -4.467 8.054 16.926 1.00 98.00 174 GLN A N 1
ATOM 1396 C CA . GLN A 1 174 ? -4.374 6.871 17.782 1.00 98.00 174 GLN A CA 1
ATOM 1397 C C . GLN A 1 174 ? -2.976 6.728 18.398 1.00 98.00 174 GLN A C 1
ATOM 1399 O O . GLN A 1 174 ? -2.870 6.480 19.598 1.00 98.00 174 GLN A O 1
ATOM 1404 N N . ALA A 1 175 ? -1.906 7.003 17.645 1.00 98.31 175 ALA A N 1
ATOM 1405 C CA . ALA A 1 175 ? -0.548 7.081 18.189 1.00 98.31 175 ALA A CA 1
ATOM 1406 C C . ALA A 1 175 ? -0.430 8.124 19.309 1.00 98.31 175 ALA A C 1
ATOM 1408 O O . ALA A 1 175 ? 0.090 7.823 20.383 1.00 98.31 175 ALA A O 1
ATOM 1409 N N . GLN A 1 176 ? -0.990 9.320 19.107 1.00 98.12 176 GLN A N 1
ATOM 1410 C CA . GLN A 1 176 ? -1.022 10.372 20.129 1.00 98.12 176 GLN A CA 1
ATOM 1411 C C . GLN A 1 176 ? -1.805 9.945 21.378 1.00 98.12 176 GLN A C 1
ATOM 1413 O O . GLN A 1 176 ? -1.339 10.162 22.496 1.00 98.12 176 GLN A O 1
ATOM 1418 N N . ARG A 1 177 ? -2.963 9.291 21.208 1.00 97.12 177 ARG A N 1
ATOM 1419 C CA . ARG A 1 177 ? -3.783 8.770 22.318 1.00 97.12 177 ARG A CA 1
AT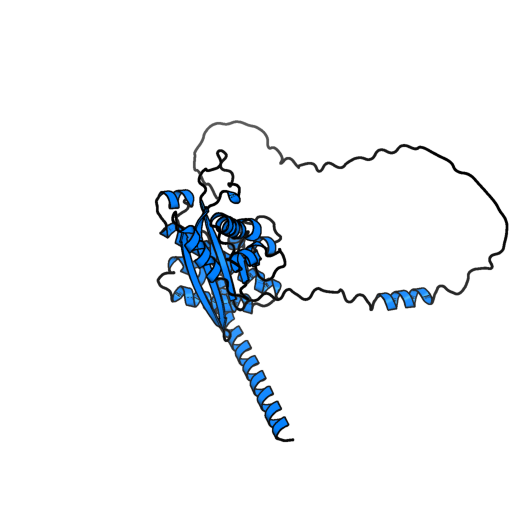OM 1420 C C . ARG A 1 177 ? -3.068 7.688 23.127 1.00 97.12 177 ARG A C 1
ATOM 1422 O O . ARG A 1 177 ? -3.242 7.641 24.339 1.00 97.12 177 ARG A O 1
ATOM 1429 N N . GLN A 1 178 ? -2.264 6.854 22.470 1.00 97.69 178 GLN A N 1
ATOM 1430 C CA . GLN A 1 178 ? -1.465 5.798 23.100 1.00 97.69 178 GLN A CA 1
ATOM 1431 C C . GLN A 1 178 ? -0.118 6.306 23.655 1.00 97.69 178 GLN A C 1
ATOM 1433 O O . GLN A 1 178 ? 0.662 5.526 24.196 1.00 97.69 178 GLN A O 1
ATOM 1438 N N . GLY A 1 179 ? 0.191 7.603 23.518 1.00 98.19 179 GLY A N 1
ATOM 1439 C CA . GLY A 1 179 ? 1.465 8.183 23.956 1.00 98.19 179 GLY A CA 1
ATOM 1440 C C . GLY A 1 179 ? 2.679 7.749 23.121 1.00 98.19 179 GLY A C 1
ATOM 1441 O O . GLY A 1 179 ? 3.812 7.851 23.588 1.00 98.19 179 GLY A O 1
ATOM 1442 N N . LEU A 1 180 ? 2.459 7.263 21.895 1.00 98.31 180 LEU A N 1
ATOM 1443 C CA . LEU A 1 180 ? 3.484 6.726 20.996 1.00 98.31 180 LEU A CA 1
ATOM 1444 C C . LEU A 1 180 ? 4.006 7.802 20.040 1.00 98.31 180 LEU A C 1
ATOM 1446 O O . LEU A 1 180 ? 3.668 7.844 18.859 1.00 98.31 180 LEU A O 1
ATOM 1450 N N . TYR A 1 181 ? 4.835 8.702 20.564 1.00 97.38 181 TYR A N 1
ATOM 1451 C CA . TYR A 1 181 ? 5.414 9.812 19.794 1.00 97.38 181 TYR A CA 1
ATOM 1452 C C . TYR A 1 181 ? 6.671 9.428 18.995 1.00 97.38 181 TYR A C 1
ATOM 1454 O O . TYR A 1 181 ? 7.218 10.249 18.260 1.00 97.38 181 TYR A O 1
ATOM 1462 N N . ASP A 1 182 ? 7.147 8.193 19.139 1.00 97.62 182 ASP A N 1
ATOM 1463 C CA . ASP A 1 182 ? 8.321 7.643 18.462 1.00 97.62 182 ASP A CA 1
ATOM 1464 C C . ASP A 1 182 ? 8.004 6.971 17.113 1.00 97.62 182 ASP A C 1
ATOM 1466 O O . ASP A 1 182 ? 8.933 6.586 16.403 1.00 97.62 182 ASP A O 1
ATOM 1470 N N . LEU A 1 183 ? 6.725 6.895 16.718 1.00 98.06 183 LEU A N 1
ATOM 1471 C CA . LEU A 1 183 ? 6.260 6.327 15.442 1.00 98.06 183 LEU A CA 1
ATOM 1472 C C . LEU A 1 183 ? 6.503 7.296 14.274 1.00 98.06 183 LEU A C 1
ATOM 1474 O O . LEU A 1 183 ? 5.607 7.988 13.776 1.00 98.06 183 LEU A O 1
ATOM 1478 N N . ARG A 1 184 ? 7.777 7.411 13.886 1.00 96.69 184 ARG A N 1
ATOM 1479 C CA . ARG A 1 184 ? 8.257 8.417 12.928 1.00 96.69 184 ARG A CA 1
ATOM 1480 C C . ARG A 1 184 ? 7.724 8.207 11.517 1.00 96.69 184 ARG A C 1
ATOM 1482 O O . ARG A 1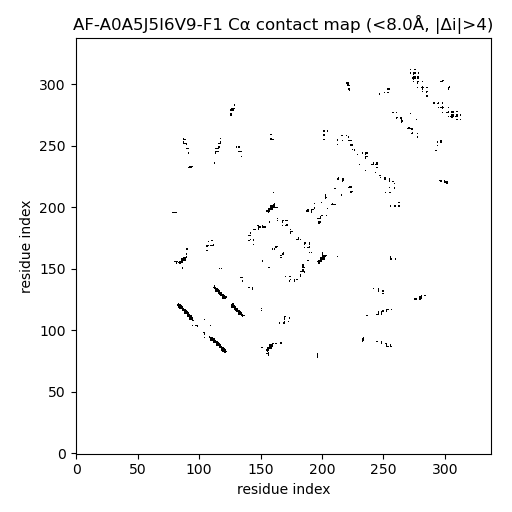 184 ? 7.624 9.189 10.781 1.00 96.69 184 ARG A O 1
ATOM 1489 N N . ASN A 1 185 ? 7.405 6.979 11.115 1.00 97.62 185 ASN A N 1
ATOM 1490 C CA . ASN A 1 185 ? 6.929 6.721 9.761 1.00 97.62 185 ASN A CA 1
ATOM 1491 C C . ASN A 1 185 ? 5.453 7.083 9.614 1.00 97.62 185 ASN A C 1
ATOM 1493 O O . ASN A 1 185 ? 5.101 7.756 8.646 1.00 97.62 185 ASN A O 1
ATOM 1497 N N . ILE A 1 186 ? 4.618 6.748 10.601 1.00 97.94 186 ILE A N 1
ATOM 1498 C CA . ILE A 1 186 ? 3.229 7.220 10.667 1.00 97.94 186 ILE A CA 1
ATOM 1499 C C . ILE A 1 186 ? 3.197 8.751 10.681 1.00 97.94 186 ILE A C 1
ATOM 1501 O O . ILE A 1 186 ? 2.465 9.348 9.893 1.00 97.94 186 ILE A O 1
ATOM 1505 N N . ALA A 1 187 ? 4.024 9.399 11.511 1.00 97.25 187 ALA A N 1
ATOM 1506 C CA . ALA A 1 187 ? 4.110 10.861 11.552 1.00 97.25 187 ALA A CA 1
ATOM 1507 C C . ALA A 1 187 ? 4.505 11.452 10.186 1.00 97.25 187 ALA A C 1
ATOM 1509 O O . ALA A 1 187 ? 3.828 12.342 9.675 1.00 97.25 187 ALA A O 1
ATOM 1510 N N . ARG A 1 188 ? 5.547 10.898 9.547 1.00 96.44 188 ARG A N 1
ATOM 1511 C CA . ARG A 1 188 ? 6.001 11.294 8.204 1.00 96.44 188 ARG A CA 1
ATOM 1512 C C . ARG A 1 188 ? 4.883 11.209 7.163 1.00 96.44 188 ARG A C 1
ATOM 1514 O O . ARG A 1 188 ? 4.756 12.119 6.353 1.00 96.44 188 ARG A O 1
ATOM 1521 N N . ILE A 1 189 ? 4.099 10.132 7.172 1.00 97.31 189 ILE A N 1
ATOM 1522 C CA . ILE A 1 189 ? 2.992 9.925 6.227 1.00 97.31 189 ILE A CA 1
ATOM 1523 C C . ILE A 1 189 ? 1.842 10.894 6.520 1.00 97.31 189 ILE A C 1
ATOM 1525 O O . ILE A 1 189 ? 1.319 11.520 5.603 1.00 97.31 189 ILE A O 1
ATOM 1529 N N . ALA A 1 190 ? 1.462 11.060 7.787 1.00 97.19 190 ALA A N 1
ATOM 1530 C CA . ALA A 1 190 ? 0.341 11.914 8.178 1.00 97.19 190 ALA A CA 1
ATOM 1531 C C . ALA A 1 190 ? 0.598 13.414 7.952 1.00 97.19 190 ALA A C 1
ATOM 1533 O O . ALA A 1 190 ? -0.351 14.165 7.704 1.00 97.19 190 ALA A O 1
ATOM 1534 N N . ASP A 1 191 ? 1.862 13.842 8.015 1.00 96.62 191 ASP A N 1
ATOM 1535 C CA . ASP A 1 191 ? 2.283 15.229 7.782 1.00 96.62 191 ASP A CA 1
ATOM 1536 C C . ASP A 1 191 ? 2.625 15.515 6.306 1.00 96.62 191 ASP A C 1
ATOM 1538 O O . ASP A 1 191 ? 2.875 16.664 5.925 1.00 96.62 191 ASP A O 1
ATOM 1542 N N . ALA A 1 192 ? 2.608 14.490 5.449 1.00 95.50 192 ALA A N 1
ATOM 1543 C CA . ALA A 1 192 ? 2.939 14.612 4.040 1.00 95.50 192 ALA A CA 1
ATOM 1544 C C . ALA A 1 192 ? 1.935 15.503 3.288 1.00 95.50 192 ALA A C 1
ATOM 1546 O O . ALA A 1 192 ? 0.738 15.213 3.148 1.00 95.50 192 ALA A O 1
ATOM 1547 N N . GLY A 1 193 ? 2.452 16.600 2.733 1.00 92.94 193 GLY A N 1
ATOM 1548 C CA . GLY A 1 193 ? 1.673 17.520 1.915 1.00 92.94 193 GLY A CA 1
ATOM 1549 C C . GLY A 1 193 ? 1.201 16.899 0.595 1.00 92.94 193 GLY A C 1
ATOM 1550 O O . GLY A 1 193 ? 1.694 15.874 0.137 1.00 92.94 193 GLY A O 1
ATOM 1551 N N . ARG A 1 194 ? 0.273 17.582 -0.086 1.00 89.94 194 ARG A N 1
ATOM 1552 C CA . ARG A 1 194 ? -0.325 17.123 -1.358 1.00 89.94 194 ARG A CA 1
ATOM 1553 C C . ARG A 1 194 ? 0.684 16.749 -2.454 1.00 89.94 194 ARG A C 1
ATOM 1555 O O . ARG A 1 194 ? 0.397 15.898 -3.291 1.00 89.94 194 ARG A O 1
ATOM 1562 N N . TYR A 1 195 ? 1.825 17.431 -2.484 1.00 86.94 195 TYR A N 1
ATOM 1563 C CA . TYR A 1 195 ? 2.878 17.246 -3.489 1.00 86.94 195 TYR A CA 1
ATOM 1564 C C . TYR A 1 195 ? 4.133 16.593 -2.905 1.00 86.94 195 TYR A C 1
ATOM 1566 O O . TYR A 1 195 ? 5.211 16.743 -3.473 1.00 86.94 195 TYR A O 1
ATOM 1574 N N . ASP A 1 196 ? 4.003 15.929 -1.759 1.00 90.62 196 ASP A N 1
ATOM 1575 C CA . ASP A 1 196 ? 5.083 15.156 -1.164 1.00 90.62 196 ASP A CA 1
ATOM 1576 C C . ASP A 1 196 ? 5.233 13.796 -1.875 1.00 90.62 196 ASP A C 1
ATOM 1578 O O . ASP A 1 196 ? 4.295 13.287 -2.495 1.00 90.62 196 ASP A O 1
ATOM 1582 N N . VAL A 1 197 ? 6.434 13.223 -1.819 1.00 90.50 197 VAL A N 1
ATOM 1583 C CA . VAL A 1 197 ? 6.763 11.911 -2.405 1.00 90.50 197 VAL A CA 1
ATOM 1584 C C . VAL A 1 197 ? 6.630 10.770 -1.398 1.00 90.50 197 VAL A C 1
ATOM 1586 O O . VAL A 1 197 ? 6.623 9.610 -1.791 1.00 90.50 197 VAL A O 1
ATOM 1589 N N . THR A 1 198 ? 6.525 11.087 -0.107 1.00 93.62 198 THR A N 1
ATOM 1590 C CA . THR A 1 198 ? 6.395 10.114 0.985 1.00 93.62 198 THR A CA 1
ATOM 1591 C C . THR A 1 198 ? 4.991 9.533 1.102 1.00 93.62 198 THR A C 1
ATOM 1593 O O . THR A 1 198 ? 4.851 8.402 1.559 1.00 93.62 198 THR A O 1
ATOM 1596 N N . HIS A 1 199 ? 3.965 10.273 0.671 1.00 96.81 199 HIS A N 1
ATOM 1597 C CA . HIS A 1 199 ? 2.574 9.828 0.665 1.00 96.81 199 HIS A CA 1
ATOM 1598 C C . HIS A 1 199 ? 1.830 10.333 -0.570 1.00 96.81 199 HIS A C 1
ATOM 1600 O O . HIS A 1 199 ? 1.569 11.530 -0.740 1.00 96.81 199 HIS A O 1
ATOM 1606 N N . LEU A 1 200 ? 1.435 9.394 -1.420 1.00 96.38 200 LEU A N 1
ATOM 1607 C CA . LEU A 1 200 ? 0.567 9.642 -2.554 1.00 96.38 200 LEU A CA 1
ATOM 1608 C C . LEU A 1 200 ? -0.880 9.291 -2.191 1.00 96.38 200 LEU A C 1
ATOM 1610 O O . LEU A 1 200 ? -1.276 8.130 -2.207 1.00 96.38 200 LEU A O 1
ATOM 1614 N N . ASP A 1 201 ? -1.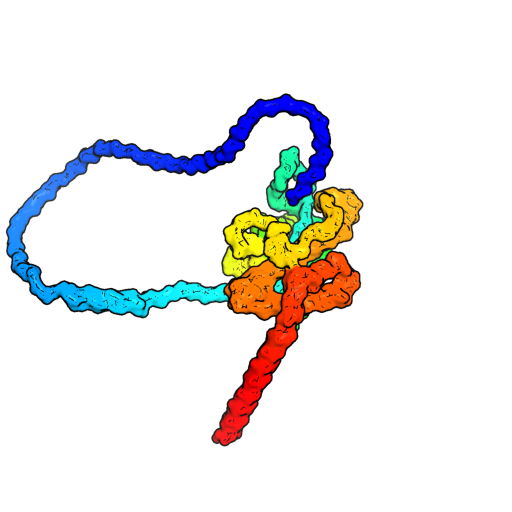688 10.319 -1.947 1.00 96.50 201 ASP A N 1
ATOM 1615 C CA . ASP A 1 201 ? -3.139 10.163 -1.849 1.00 96.50 201 ASP A CA 1
ATOM 1616 C C . ASP A 1 201 ? -3.761 10.176 -3.256 1.00 96.50 201 ASP A C 1
ATOM 1618 O O . ASP A 1 201 ? -3.624 11.148 -4.015 1.00 96.50 201 ASP A O 1
ATOM 1622 N N . LEU A 1 202 ? -4.440 9.088 -3.610 1.00 96.19 202 LEU A N 1
ATOM 1623 C CA . LEU A 1 202 ? -5.085 8.899 -4.902 1.00 96.19 202 LEU A CA 1
ATOM 1624 C C . LEU A 1 202 ? -6.243 9.873 -5.111 1.00 96.19 202 LEU A C 1
ATOM 1626 O O . LEU A 1 202 ? -6.436 10.343 -6.230 1.00 96.19 202 LEU A O 1
ATOM 1630 N N . LEU A 1 203 ? -6.957 10.283 -4.061 1.00 94.38 203 LEU A N 1
ATOM 1631 C CA . LEU A 1 203 ? -8.030 11.262 -4.207 1.00 94.38 203 LEU A CA 1
ATOM 1632 C C . LEU A 1 203 ? -7.461 12.592 -4.715 1.00 94.38 203 LEU A C 1
ATOM 1634 O O . LEU A 1 203 ? -7.975 13.185 -5.667 1.00 94.38 203 LEU A O 1
ATOM 1638 N N . ASP A 1 204 ? -6.340 13.028 -4.141 1.00 93.19 204 ASP A N 1
ATOM 1639 C CA . ASP A 1 204 ? -5.631 14.220 -4.597 1.00 93.19 204 ASP A CA 1
ATOM 1640 C C . ASP A 1 204 ? -5.049 14.060 -6.003 1.00 93.19 204 ASP A C 1
ATOM 1642 O O . ASP A 1 204 ? -5.010 15.038 -6.767 1.00 93.19 204 ASP A O 1
ATOM 1646 N N . ALA A 1 205 ? -4.633 12.840 -6.358 1.00 92.00 205 ALA A N 1
ATOM 1647 C CA . ALA A 1 205 ? -4.144 12.508 -7.687 1.00 92.00 205 ALA A CA 1
ATOM 1648 C C . ALA A 1 205 ? -5.218 12.626 -8.774 1.00 92.00 205 ALA A C 1
ATOM 1650 O O . ALA A 1 205 ? -4.894 13.071 -9.876 1.00 92.00 205 ALA A O 1
ATOM 1651 N N . TYR A 1 206 ? -6.476 12.326 -8.442 1.00 90.44 206 TYR A N 1
ATOM 1652 C CA . TYR A 1 206 ? -7.650 12.493 -9.306 1.00 90.44 206 TYR A CA 1
ATOM 1653 C C . TYR A 1 206 ? -8.343 13.860 -9.133 1.00 90.44 206 TYR A C 1
ATOM 1655 O O . TYR A 1 206 ? -9.508 14.045 -9.482 1.00 90.44 206 TYR A O 1
ATOM 1663 N N . GLY A 1 207 ? -7.618 14.867 -8.635 1.00 85.31 207 GLY A N 1
ATOM 1664 C CA . GLY A 1 207 ? -8.087 16.255 -8.592 1.00 85.31 207 GLY A CA 1
ATOM 1665 C C . GLY A 1 207 ? -8.791 16.664 -7.297 1.00 85.31 207 GLY A C 1
ATOM 1666 O O . GLY A 1 207 ? -9.277 17.794 -7.218 1.00 85.31 207 GLY A O 1
ATOM 1667 N N . GLY A 1 208 ? -8.800 15.804 -6.276 1.00 78.56 208 GLY A N 1
ATOM 1668 C CA . GLY A 1 208 ? -9.282 16.114 -4.926 1.00 78.56 208 GLY A CA 1
ATOM 1669 C C . GLY A 1 208 ? -10.804 16.202 -4.800 1.00 78.56 208 GLY A C 1
ATOM 1670 O O . GLY A 1 208 ? -11.306 16.766 -3.831 1.00 78.56 208 GLY A O 1
ATOM 1671 N N . ARG A 1 209 ? -11.558 15.713 -5.793 1.00 74.94 209 ARG A N 1
ATOM 1672 C CA . ARG A 1 209 ? -13.028 15.686 -5.765 1.00 74.94 209 ARG A CA 1
ATOM 1673 C C . ARG A 1 209 ? -13.488 14.265 -5.475 1.00 74.94 209 ARG A C 1
ATOM 1675 O O . ARG A 1 209 ? -13.099 13.361 -6.206 1.00 74.94 209 ARG A O 1
ATOM 1682 N N . GLY A 1 210 ? -14.287 14.112 -4.416 1.00 63.81 210 GLY A N 1
ATOM 1683 C CA . GLY A 1 210 ? -14.729 12.845 -3.821 1.00 63.81 210 GLY A CA 1
ATOM 1684 C C . GLY A 1 210 ? -15.316 11.858 -4.821 1.00 63.81 210 GLY A C 1
ATOM 1685 O O . GLY A 1 210 ? -16.524 11.843 -5.022 1.00 63.81 210 GLY A O 1
ATOM 1686 N N . SER A 1 211 ? -14.448 11.053 -5.427 1.00 81.94 211 SER A N 1
ATOM 1687 C CA . SER A 1 211 ? -14.820 9.849 -6.162 1.00 81.94 211 SER A CA 1
ATOM 1688 C C . SER A 1 211 ? -14.516 8.678 -5.248 1.00 81.94 211 SER A C 1
ATOM 1690 O O . SER A 1 211 ? -13.432 8.612 -4.664 1.00 81.94 211 SER A O 1
ATOM 1692 N N . SER A 1 212 ? -15.477 7.783 -5.091 1.00 89.75 212 SER A N 1
ATOM 1693 C CA . SER A 1 212 ? -15.276 6.564 -4.318 1.00 89.75 212 SER A CA 1
ATOM 1694 C C . SER A 1 212 ? -14.285 5.634 -5.018 1.00 89.75 212 SER A C 1
ATOM 1696 O O . SER A 1 212 ? -14.141 5.665 -6.246 1.00 89.75 212 SER A O 1
ATOM 1698 N N . LEU A 1 213 ? -13.648 4.748 -4.245 1.00 92.62 213 LEU A N 1
ATOM 1699 C CA . LEU A 1 213 ? -12.823 3.673 -4.800 1.00 92.62 213 LEU A CA 1
ATOM 1700 C C . LEU A 1 213 ? -13.613 2.872 -5.840 1.00 92.62 213 LEU A C 1
ATOM 1702 O O . LEU A 1 213 ? -13.118 2.603 -6.928 1.00 92.62 213 LEU A O 1
ATOM 1706 N N . ALA A 1 214 ? -14.884 2.586 -5.540 1.00 92.56 214 ALA A N 1
ATOM 1707 C CA . ALA A 1 214 ? -15.769 1.836 -6.418 1.00 92.56 214 ALA A CA 1
ATOM 1708 C C . ALA A 1 214 ? -15.984 2.506 -7.786 1.00 92.56 214 ALA A C 1
ATOM 1710 O O . ALA A 1 214 ? -15.956 1.830 -8.812 1.00 92.56 214 ALA A O 1
ATOM 1711 N N . GLU A 1 215 ? -16.163 3.829 -7.822 1.00 93.06 215 GLU A N 1
ATOM 1712 C CA . GLU A 1 215 ? -16.324 4.575 -9.077 1.00 93.06 215 GLU A CA 1
ATOM 1713 C C . GLU A 1 215 ? -15.037 4.582 -9.906 1.00 93.06 215 GLU A C 1
ATOM 1715 O O . GLU A 1 215 ? -15.088 4.360 -11.119 1.00 93.06 215 GLU A O 1
ATOM 1720 N N . LEU A 1 216 ? -13.883 4.787 -9.260 1.00 94.69 216 LEU A N 1
ATOM 1721 C CA . LEU A 1 216 ? -12.582 4.741 -9.933 1.00 94.69 216 LEU A CA 1
ATOM 1722 C C . LEU A 1 216 ? -12.310 3.347 -10.506 1.00 94.69 216 LEU A C 1
ATOM 1724 O O . LEU A 1 216 ? -11.972 3.209 -11.683 1.00 94.69 216 LEU A O 1
ATOM 1728 N N . CYS A 1 217 ? -12.510 2.309 -9.700 1.00 96.06 217 CYS A N 1
ATOM 1729 C CA . CYS A 1 217 ? -12.325 0.924 -10.107 1.00 96.06 217 CYS A CA 1
ATOM 1730 C C . CYS A 1 217 ? -13.284 0.523 -11.230 1.00 96.06 217 CYS A C 1
ATOM 1732 O O . CYS A 1 217 ? -12.843 -0.048 -12.228 1.00 96.06 217 CYS A O 1
ATOM 1734 N N . GLY A 1 218 ? -14.563 0.901 -11.139 1.00 95.31 218 GLY A N 1
ATOM 1735 C CA . GLY A 1 218 ? -15.546 0.664 -12.196 1.00 95.31 218 GLY A CA 1
ATOM 1736 C C . GLY A 1 218 ? -15.135 1.298 -13.528 1.00 95.31 218 GLY A C 1
ATOM 1737 O O . GLY A 1 218 ? -15.166 0.635 -14.566 1.00 95.31 218 GLY A O 1
ATOM 1738 N N . ALA A 1 219 ? -14.658 2.547 -13.503 1.00 95.38 219 ALA A N 1
ATOM 1739 C CA . ALA A 1 219 ? -14.164 3.234 -14.698 1.00 95.38 219 ALA A CA 1
ATOM 1740 C C . ALA A 1 219 ? -12.901 2.580 -15.292 1.00 95.38 219 ALA A C 1
ATOM 1742 O O . ALA A 1 219 ? -12.712 2.587 -16.510 1.00 95.38 219 ALA A O 1
ATOM 1743 N N . LEU A 1 220 ? -12.050 1.991 -14.448 1.00 96.62 220 LEU A N 1
ATOM 1744 C CA . LEU A 1 220 ? -10.799 1.336 -14.843 1.00 96.62 220 LEU A CA 1
ATOM 1745 C C . LEU A 1 220 ? -10.941 -0.174 -15.100 1.00 96.62 220 LEU A C 1
ATOM 1747 O O . LEU A 1 220 ? -9.964 -0.822 -15.471 1.00 96.62 220 LEU A O 1
ATOM 1751 N N . SER A 1 221 ? -12.147 -0.741 -14.969 1.00 97.12 221 SER A N 1
ATOM 1752 C CA . SER A 1 221 ? -12.384 -2.193 -15.058 1.00 97.12 221 SER A CA 1
ATOM 1753 C C . SER A 1 221 ? -11.570 -3.008 -14.033 1.00 97.12 221 SER A C 1
ATOM 1755 O O . SER A 1 221 ? -11.085 -4.099 -14.344 1.00 97.12 221 SER A O 1
ATOM 1757 N N . ILE A 1 222 ? -11.410 -2.464 -12.826 1.00 97.38 222 ILE A N 1
ATOM 1758 C CA . ILE A 1 222 ? -10.788 -3.111 -11.665 1.00 97.38 222 ILE A CA 1
ATOM 1759 C C . ILE A 1 222 ? -11.912 -3.728 -10.812 1.00 97.38 222 ILE A C 1
ATOM 1761 O O . ILE A 1 222 ? -12.906 -3.042 -10.560 1.00 97.38 222 ILE A O 1
ATOM 1765 N N . PRO A 1 223 ? -11.800 -4.998 -10.382 1.00 93.81 223 PRO A N 1
ATOM 1766 C CA . PRO A 1 223 ? -12.765 -5.598 -9.467 1.00 93.81 223 PRO A CA 1
ATOM 1767 C C . PRO A 1 223 ? -12.713 -4.888 -8.111 1.00 93.81 223 PRO A C 1
ATOM 1769 O O . PRO A 1 223 ? -11.643 -4.502 -7.652 1.00 93.81 223 PRO A O 1
ATOM 1772 N N . VAL A 1 224 ? -13.875 -4.681 -7.499 1.00 86.19 224 VAL A N 1
ATOM 1773 C CA . VAL A 1 224 ? -14.007 -4.063 -6.176 1.00 86.19 224 VAL A CA 1
ATOM 1774 C C . VAL A 1 224 ? -15.372 -4.422 -5.589 1.00 86.19 224 VAL A C 1
ATOM 1776 O O . VAL A 1 224 ? -16.354 -4.512 -6.334 1.00 86.19 224 VAL A O 1
ATOM 1779 N N . LYS A 1 225 ? -15.441 -4.596 -4.269 1.00 72.38 225 LYS A N 1
ATOM 1780 C CA . LYS A 1 225 ? -16.610 -5.097 -3.528 1.00 72.38 225 LYS A CA 1
ATOM 1781 C C . LYS A 1 225 ? -17.155 -6.411 -4.110 1.00 72.38 225 LYS A C 1
ATOM 1783 O O . LYS A 1 225 ? -18.357 -6.568 -4.308 1.00 72.38 225 LYS A O 1
ATOM 1788 N N . THR A 1 226 ? -16.252 -7.329 -4.440 1.00 60.97 226 THR A N 1
ATOM 1789 C CA . THR A 1 226 ? -16.545 -8.649 -5.012 1.00 60.97 226 THR A CA 1
ATOM 1790 C C . THR A 1 226 ? -16.978 -9.670 -3.965 1.00 60.97 226 THR A C 1
ATOM 1792 O O . THR A 1 226 ? -17.642 -10.648 -4.313 1.00 60.97 226 THR A O 1
ATOM 1795 N N . SER A 1 227 ? -16.668 -9.436 -2.688 1.00 55.78 227 SER A N 1
ATOM 1796 C CA . SER A 1 227 ? -17.167 -10.234 -1.570 1.00 55.78 227 SER A CA 1
ATOM 1797 C C . SER A 1 227 ? -18.642 -9.928 -1.255 1.00 55.78 227 SER A C 1
ATOM 1799 O O . SER A 1 227 ? -19.087 -8.785 -1.166 1.00 55.78 227 SER A O 1
ATOM 1801 N N . THR A 1 228 ? -19.439 -10.985 -1.079 1.00 44.09 228 THR A N 1
ATOM 1802 C CA . THR A 1 228 ? -20.893 -10.930 -0.814 1.00 44.09 228 THR A CA 1
ATOM 1803 C C . THR A 1 228 ? -21.259 -10.350 0.560 1.00 44.09 228 THR A C 1
ATOM 1805 O O . THR A 1 228 ? -22.443 -10.190 0.864 1.00 44.09 228 THR A O 1
ATOM 1808 N N . SER A 1 229 ? -20.276 -10.046 1.411 1.00 49.78 229 SER A N 1
ATOM 1809 C CA . SER A 1 229 ? -20.473 -9.436 2.725 1.00 49.78 229 SER A CA 1
ATOM 1810 C C . SER A 1 229 ? -20.721 -7.934 2.575 1.00 49.78 229 SER A C 1
ATOM 1812 O O . SER A 1 229 ? -19.912 -7.109 2.977 1.00 49.78 229 SER A O 1
ATOM 1814 N N . GLY A 1 230 ? -21.876 -7.558 2.022 1.00 45.72 230 GLY A N 1
ATOM 1815 C CA . GLY A 1 230 ? -22.369 -6.174 2.020 1.00 45.72 230 GLY A CA 1
ATOM 1816 C C . GLY A 1 230 ? -22.776 -5.658 3.410 1.00 45.72 230 GLY A C 1
ATOM 1817 O O . GLY A 1 230 ? -23.676 -4.825 3.502 1.00 45.72 230 GLY A O 1
ATOM 1818 N N . GLY A 1 231 ? -22.192 -6.211 4.476 1.00 56.06 231 GLY A N 1
ATOM 1819 C CA . GLY A 1 231 ? -22.435 -5.812 5.854 1.00 56.06 231 GLY A CA 1
ATOM 1820 C C . GLY A 1 231 ? -21.646 -4.556 6.198 1.00 56.06 231 GLY A C 1
ATOM 1821 O O . GLY A 1 231 ? -20.539 -4.356 5.708 1.00 56.06 231 GLY A O 1
ATOM 1822 N N . ASP A 1 232 ? -22.227 -3.715 7.045 1.00 77.44 232 ASP A N 1
ATOM 1823 C CA . ASP A 1 232 ? -21.503 -2.627 7.692 1.00 77.44 232 ASP A CA 1
ATOM 1824 C C . ASP A 1 232 ? -20.321 -3.220 8.483 1.00 77.44 232 ASP A C 1
ATOM 1826 O O . ASP A 1 232 ? -20.487 -4.208 9.205 1.00 77.44 232 ASP A O 1
ATOM 1830 N N . VAL A 1 233 ? -19.126 -2.647 8.353 1.00 84.75 233 VAL A N 1
ATOM 1831 C CA . VAL A 1 233 ? -17.928 -3.065 9.100 1.00 84.75 233 VAL A CA 1
ATOM 1832 C C . VAL A 1 233 ? -18.202 -3.066 10.604 1.00 84.75 233 VAL A C 1
ATOM 1834 O O . VAL A 1 233 ? -17.757 -3.972 11.310 1.00 84.75 233 VAL A O 1
ATOM 1837 N N . GLY A 1 234 ? -19.028 -2.134 11.092 1.00 85.81 234 GLY A N 1
ATOM 1838 C CA . GLY A 1 234 ? -19.498 -2.133 12.474 1.00 85.81 234 GLY A CA 1
ATOM 1839 C C . GLY A 1 234 ? -20.320 -3.377 12.834 1.00 85.81 234 GLY A C 1
ATOM 1840 O O . GLY A 1 234 ? -20.169 -3.918 13.929 1.00 85.81 234 GLY A O 1
ATOM 1841 N N . ASP A 1 235 ? -21.163 -3.879 11.925 1.00 87.44 235 ASP A N 1
ATOM 1842 C CA . ASP A 1 235 ? -21.919 -5.122 12.128 1.00 87.44 235 ASP A CA 1
ATOM 1843 C C . ASP A 1 235 ? -21.020 -6.357 12.104 1.00 87.44 235 ASP A C 1
ATOM 1845 O O . ASP A 1 235 ? -21.189 -7.244 12.944 1.00 87.44 235 ASP A O 1
ATOM 1849 N N . LEU A 1 236 ? -20.075 -6.426 11.161 1.00 90.56 236 LEU A N 1
ATOM 1850 C CA . LEU A 1 236 ? -19.098 -7.516 11.094 1.00 90.56 236 LEU A CA 1
ATOM 1851 C C . LEU A 1 236 ? -18.264 -7.567 12.377 1.00 90.56 236 LEU A C 1
ATOM 1853 O O . LEU A 1 236 ? -18.098 -8.637 12.965 1.00 90.56 236 LEU A O 1
ATOM 1857 N N . TRP A 1 237 ? -17.833 -6.402 12.868 1.00 91.75 237 TRP A N 1
ATOM 1858 C CA . TRP A 1 237 ? -17.058 -6.286 14.099 1.00 91.75 237 TRP A CA 1
ATOM 1859 C C . TRP A 1 237 ? -17.856 -6.745 15.319 1.00 91.75 237 TRP A C 1
ATOM 1861 O O . TRP A 1 237 ? -17.391 -7.595 16.076 1.00 91.75 237 TRP A O 1
ATOM 1871 N N . ARG A 1 238 ? -19.105 -6.276 15.468 1.00 90.38 238 ARG A N 1
ATOM 1872 C CA . ARG A 1 238 ? -20.004 -6.700 16.560 1.00 90.38 238 ARG A CA 1
ATOM 1873 C C . ARG A 1 238 ? -20.279 -8.204 16.561 1.00 90.38 238 ARG A C 1
ATOM 1875 O O . ARG A 1 238 ? -20.493 -8.784 17.622 1.00 90.38 238 ARG A O 1
ATOM 1882 N N . ARG A 1 239 ? -20.294 -8.837 15.385 1.00 92.00 239 ARG A N 1
ATOM 1883 C CA . ARG A 1 239 ? -20.484 -10.289 15.227 1.00 92.00 239 ARG A CA 1
ATOM 1884 C C . ARG A 1 239 ? -19.189 -11.088 15.400 1.00 92.00 239 ARG A C 1
ATOM 1886 O O . ARG A 1 239 ? -19.255 -12.314 15.427 1.00 92.00 239 ARG A O 1
ATOM 1893 N N . GLY A 1 240 ? -18.039 -10.422 15.517 1.00 92.69 240 GLY A N 1
ATOM 1894 C CA . GLY A 1 240 ? -16.728 -11.061 15.612 1.00 92.69 240 GLY A CA 1
ATOM 1895 C C . GLY A 1 240 ? -16.229 -11.660 14.294 1.00 92.69 240 GLY A C 1
ATOM 1896 O O . GLY A 1 240 ? -15.338 -12.509 14.318 1.00 92.69 240 GLY A O 1
ATOM 1897 N N . ASP A 1 241 ? -16.773 -11.241 13.146 1.00 93.69 241 ASP A N 1
ATOM 1898 C CA . ASP A 1 241 ? -16.374 -11.744 11.826 1.00 93.69 241 ASP A CA 1
ATOM 1899 C C . ASP A 1 241 ? -15.128 -11.014 11.303 1.00 93.69 241 ASP A C 1
ATOM 1901 O O . ASP A 1 241 ? -15.139 -10.287 10.308 1.00 93.69 241 ASP A O 1
ATOM 1905 N N . VAL A 1 242 ? -14.019 -11.195 12.021 1.00 93.69 242 VAL A N 1
ATOM 1906 C CA . VAL A 1 242 ? -12.724 -10.580 11.692 1.00 93.69 242 VAL A CA 1
ATOM 1907 C C . VAL A 1 242 ? -12.174 -11.055 10.352 1.00 93.69 242 VAL A C 1
ATOM 1909 O O . VAL A 1 242 ? -11.399 -10.343 9.720 1.00 93.69 242 VAL A O 1
ATOM 1912 N N . LYS A 1 243 ? -12.585 -12.246 9.902 1.00 93.19 243 LYS A N 1
ATOM 1913 C CA . LYS A 1 243 ? -12.187 -12.785 8.605 1.00 93.19 243 LYS A CA 1
ATOM 1914 C C . LYS A 1 243 ? -12.823 -11.978 7.475 1.00 93.19 243 LYS A C 1
ATOM 1916 O O . LYS A 1 243 ? -12.101 -11.572 6.573 1.00 93.19 243 LYS A O 1
ATOM 1921 N N . ALA A 1 244 ? -14.127 -11.705 7.544 1.00 92.25 244 ALA A N 1
ATOM 1922 C CA . ALA A 1 244 ? -14.793 -10.878 6.541 1.00 92.25 244 ALA A CA 1
ATOM 1923 C C . ALA A 1 244 ? -14.214 -9.454 6.492 1.00 92.25 244 ALA A C 1
ATOM 1925 O O . ALA A 1 244 ? -14.004 -8.921 5.408 1.00 92.25 244 ALA A O 1
ATOM 1926 N N . ILE A 1 245 ? -13.892 -8.861 7.650 1.00 93.50 245 ILE A N 1
ATOM 1927 C CA . ILE A 1 245 ? -13.237 -7.541 7.712 1.00 93.50 245 ILE A CA 1
ATOM 1928 C C . ILE A 1 245 ? -11.850 -7.593 7.060 1.00 93.50 245 ILE A C 1
ATOM 1930 O O . ILE A 1 245 ? -11.517 -6.713 6.271 1.00 93.50 245 ILE A O 1
ATOM 1934 N N . ALA A 1 246 ? -11.055 -8.628 7.356 1.00 94.75 246 ALA A N 1
ATOM 1935 C CA . ALA A 1 246 ? -9.738 -8.819 6.755 1.00 94.75 246 ALA A CA 1
ATOM 1936 C C . ALA A 1 246 ? -9.820 -8.947 5.226 1.00 94.75 246 ALA A C 1
ATOM 1938 O O . ALA A 1 246 ? -9.108 -8.241 4.521 1.00 94.75 246 ALA A O 1
ATOM 1939 N N . GLU A 1 247 ? -10.702 -9.806 4.711 1.00 93.94 247 GLU A N 1
ATOM 1940 C CA . GLU A 1 247 ? -10.890 -9.989 3.265 1.00 93.94 247 GLU A CA 1
ATOM 1941 C C . GLU A 1 247 ? -11.370 -8.690 2.593 1.00 93.94 247 GLU A C 1
ATOM 1943 O O . GLU A 1 247 ? -10.901 -8.348 1.508 1.00 93.94 247 GLU A O 1
ATOM 1948 N N . TYR A 1 248 ? -12.244 -7.924 3.256 1.00 92.25 248 TYR A N 1
ATOM 1949 C CA . TYR A 1 248 ? -12.742 -6.645 2.748 1.00 92.25 248 TYR A CA 1
ATOM 1950 C C . TYR A 1 248 ? -11.629 -5.592 2.625 1.00 92.25 248 TYR A C 1
ATOM 1952 O O . TYR A 1 248 ? -11.435 -5.023 1.550 1.00 92.25 248 TYR A O 1
ATOM 1960 N N . VAL A 1 249 ? -10.840 -5.378 3.685 1.00 95.44 249 VAL A N 1
ATOM 1961 C CA . VAL A 1 249 ? -9.750 -4.385 3.654 1.00 95.44 249 VAL A CA 1
ATOM 1962 C C . VAL A 1 249 ? -8.611 -4.813 2.720 1.00 95.44 249 VAL A C 1
ATOM 1964 O O . VAL A 1 249 ? -8.002 -3.980 2.051 1.00 95.44 249 VAL A O 1
ATOM 1967 N N . GLN A 1 250 ? -8.341 -6.118 2.596 1.00 97.12 250 GLN A N 1
ATOM 1968 C CA . GLN A 1 250 ? -7.395 -6.645 1.606 1.00 97.12 250 GLN A CA 1
ATOM 1969 C C . GLN A 1 250 ? -7.853 -6.339 0.173 1.00 97.12 250 GLN A C 1
ATOM 1971 O O . GLN A 1 250 ? -7.037 -5.947 -0.668 1.00 97.12 250 GLN A O 1
ATOM 1976 N N . GLU A 1 251 ? -9.152 -6.473 -0.102 1.00 96.06 251 GLU A N 1
ATOM 1977 C CA . GLU A 1 251 ? -9.739 -6.141 -1.397 1.00 96.06 251 GLU A CA 1
ATOM 1978 C C . GLU A 1 251 ? -9.584 -4.647 -1.732 1.00 96.06 251 GLU A C 1
ATOM 1980 O O . GLU A 1 251 ? -9.101 -4.306 -2.819 1.00 96.06 251 GLU A O 1
ATOM 1985 N N . ASP A 1 252 ? -9.929 -3.755 -0.798 1.00 95.81 252 ASP A N 1
ATOM 1986 C CA . ASP A 1 252 ? -9.845 -2.303 -1.002 1.00 95.81 252 ASP A CA 1
ATOM 1987 C C . ASP A 1 252 ? -8.379 -1.830 -1.169 1.00 95.81 252 ASP A C 1
ATOM 1989 O O . ASP A 1 252 ? -8.091 -0.958 -2.002 1.00 95.81 252 ASP A O 1
ATOM 1993 N N . VAL A 1 253 ? -7.414 -2.477 -0.501 1.00 98.19 253 VAL A N 1
ATOM 1994 C CA . VAL A 1 253 ? -5.972 -2.230 -0.703 1.00 98.19 253 VAL A CA 1
ATOM 1995 C C . VAL A 1 253 ? -5.492 -2.664 -2.087 1.00 98.19 253 VAL A C 1
ATOM 1997 O O . VAL A 1 253 ? -4.782 -1.903 -2.756 1.00 98.19 253 VAL A O 1
ATOM 2000 N N . LEU A 1 254 ? -5.874 -3.856 -2.558 1.00 98.25 254 LEU A N 1
ATOM 2001 C CA . LEU A 1 254 ? -5.506 -4.328 -3.899 1.00 98.25 254 LEU A CA 1
ATOM 2002 C C . LEU A 1 254 ? -6.119 -3.439 -4.988 1.00 98.25 254 LEU A C 1
ATOM 2004 O O . LEU A 1 254 ? -5.434 -3.043 -5.936 1.00 98.25 254 LEU A O 1
ATOM 2008 N N . ALA A 1 255 ? -7.387 -3.066 -4.827 1.00 98.00 255 ALA A N 1
ATOM 2009 C CA . ALA A 1 255 ? -8.070 -2.133 -5.712 1.00 98.00 255 ALA A CA 1
ATOM 2010 C C . ALA A 1 255 ? -7.352 -0.774 -5.761 1.00 98.00 255 ALA A C 1
ATOM 2012 O O . ALA A 1 255 ? -7.042 -0.274 -6.850 1.00 98.00 255 ALA A O 1
ATOM 2013 N N . SER A 1 256 ? -7.001 -0.217 -4.599 1.00 98.25 256 SER A N 1
ATOM 2014 C CA . SER A 1 256 ? -6.235 1.029 -4.488 1.00 98.25 256 SER A CA 1
ATOM 2015 C C . SER A 1 256 ? -4.859 0.923 -5.149 1.00 98.25 256 SER A C 1
ATOM 2017 O O . SER A 1 256 ? -4.439 1.848 -5.850 1.00 98.25 256 SER A O 1
ATOM 2019 N N . TYR A 1 257 ? -4.176 -0.218 -5.023 1.00 98.69 257 TYR A N 1
ATOM 2020 C CA . TYR A 1 257 ? -2.884 -0.438 -5.671 1.00 98.69 257 TYR A CA 1
ATOM 2021 C C . TYR A 1 257 ? -2.998 -0.423 -7.200 1.00 98.69 257 TYR A C 1
ATOM 2023 O O . TYR A 1 257 ? -2.200 0.231 -7.873 1.00 98.69 257 TYR A O 1
ATOM 2031 N N . LEU A 1 258 ? -4.017 -1.062 -7.783 1.00 98.62 258 LEU A N 1
ATOM 2032 C CA . LEU A 1 258 ? -4.221 -1.011 -9.235 1.00 98.62 258 LEU A CA 1
ATOM 2033 C C . LEU A 1 258 ? -4.541 0.418 -9.711 1.00 98.62 258 LEU A C 1
ATOM 2035 O O . LEU A 1 258 ? -3.994 0.865 -10.724 1.00 98.62 258 LEU A O 1
ATOM 2039 N N . VAL A 1 259 ? -5.355 1.174 -8.965 1.00 98.19 259 VAL A N 1
ATOM 2040 C CA . VAL A 1 259 ? -5.610 2.602 -9.244 1.00 98.19 259 VAL A CA 1
ATOM 2041 C C . VAL A 1 259 ? -4.311 3.416 -9.178 1.00 98.19 259 VAL A C 1
ATOM 2043 O O . VAL A 1 259 ? -4.078 4.303 -10.011 1.00 98.19 259 VAL A O 1
ATOM 2046 N N . TYR A 1 260 ? -3.430 3.099 -8.231 1.00 98.19 260 TYR A N 1
ATOM 2047 C CA . TYR A 1 260 ? -2.095 3.677 -8.145 1.00 98.19 260 TYR A CA 1
ATOM 2048 C C . TYR A 1 260 ? -1.242 3.385 -9.381 1.00 98.19 260 TYR A C 1
ATOM 2050 O O . TYR A 1 260 ? -0.662 4.319 -9.942 1.00 98.19 260 TYR A O 1
ATOM 2058 N N . LEU A 1 261 ? -1.207 2.139 -9.859 1.00 98.31 261 LEU A N 1
ATOM 2059 C CA . LEU A 1 261 ? -0.446 1.778 -11.057 1.00 98.31 261 LEU A CA 1
ATOM 2060 C C . LEU A 1 261 ? -0.901 2.583 -12.284 1.00 98.31 261 LEU A C 1
ATOM 2062 O O . LEU A 1 261 ? -0.069 3.114 -13.023 1.00 98.31 261 LEU A O 1
ATOM 2066 N N . HIS A 1 262 ? -2.215 2.754 -12.463 1.00 97.69 262 HIS A N 1
ATOM 2067 C CA . HIS A 1 262 ? -2.765 3.637 -13.498 1.00 97.69 262 HIS A CA 1
ATOM 2068 C C . HIS A 1 262 ? -2.302 5.087 -13.321 1.00 97.69 262 HIS A C 1
ATOM 2070 O O . HIS A 1 262 ? -1.863 5.731 -14.278 1.00 97.69 262 HIS A O 1
ATOM 2076 N N . THR A 1 263 ? -2.368 5.588 -12.087 1.00 95.62 263 THR A N 1
ATOM 2077 C CA . THR A 1 263 ? -1.985 6.960 -11.741 1.00 95.62 263 THR A CA 1
ATOM 2078 C C . THR A 1 263 ? -0.529 7.233 -12.092 1.00 95.62 263 THR A C 1
ATOM 2080 O O . THR A 1 263 ? -0.214 8.267 -12.689 1.00 95.62 263 THR A O 1
ATOM 2083 N N . ILE A 1 264 ? 0.375 6.321 -11.734 1.00 95.00 264 ILE A N 1
ATOM 2084 C CA . ILE A 1 264 ? 1.797 6.556 -11.933 1.00 95.00 264 ILE A CA 1
ATOM 2085 C C . ILE A 1 264 ? 2.242 6.343 -13.377 1.00 95.00 264 ILE A C 1
ATOM 2087 O O . ILE A 1 264 ? 3.000 7.164 -13.900 1.00 95.00 264 ILE A O 1
ATOM 2091 N N . ALA A 1 265 ? 1.712 5.320 -14.050 1.00 95.50 265 ALA A N 1
ATOM 2092 C CA . ALA A 1 265 ? 1.972 5.098 -15.466 1.00 95.50 265 ALA A CA 1
ATOM 2093 C C . ALA A 1 265 ? 1.522 6.302 -16.304 1.00 95.50 265 ALA A C 1
ATOM 2095 O O . ALA A 1 265 ? 2.252 6.740 -17.192 1.00 95.50 265 ALA A O 1
ATOM 2096 N N . TRP A 1 266 ? 0.368 6.898 -15.975 1.00 94.31 266 TRP A N 1
ATOM 2097 C CA . TRP A 1 266 ? -0.110 8.122 -16.619 1.00 94.31 266 TRP A CA 1
ATOM 2098 C C . TRP A 1 266 ? 0.818 9.313 -16.371 1.00 94.31 266 TRP A C 1
ATOM 2100 O O . TRP A 1 266 ? 1.224 9.992 -17.312 1.00 94.31 266 TRP A O 1
ATOM 2110 N N . ARG A 1 267 ? 1.182 9.566 -15.109 1.00 91.12 267 ARG A N 1
ATOM 2111 C CA . ARG A 1 267 ? 2.014 10.721 -14.733 1.00 91.12 267 ARG A CA 1
ATOM 2112 C C . ARG A 1 267 ? 3.397 10.697 -15.370 1.00 91.12 267 ARG A C 1
ATOM 2114 O O . ARG A 1 267 ? 3.926 11.763 -15.674 1.00 91.12 267 ARG A O 1
ATOM 2121 N N . GLN A 1 268 ? 3.976 9.512 -15.544 1.00 90.94 268 GLN A N 1
ATOM 2122 C CA . GLN A 1 268 ? 5.302 9.359 -16.146 1.00 90.94 268 GLN A CA 1
ATOM 2123 C C . GLN A 1 268 ? 5.265 9.038 -17.642 1.00 90.94 268 GLN A C 1
ATOM 2125 O O . GLN A 1 268 ? 6.310 9.066 -18.287 1.00 90.94 268 GLN A O 1
ATOM 2130 N N . GLY A 1 269 ? 4.089 8.746 -18.203 1.00 94.06 269 GLY A N 1
ATOM 2131 C CA . GLY A 1 269 ? 3.962 8.312 -19.592 1.00 94.06 269 GLY A CA 1
ATOM 2132 C C . GLY A 1 269 ? 4.695 6.997 -19.869 1.00 94.06 269 GLY A C 1
ATOM 2133 O O . GLY A 1 269 ? 5.252 6.827 -20.951 1.00 94.06 269 GLY A O 1
ATOM 2134 N N . ASP A 1 270 ? 4.731 6.087 -18.892 1.00 93.12 270 ASP A N 1
ATOM 2135 C CA . ASP A 1 270 ? 5.503 4.846 -18.964 1.00 93.12 270 ASP A CA 1
ATOM 2136 C C . ASP A 1 270 ? 4.640 3.626 -18.626 1.00 93.12 270 ASP A C 1
ATOM 2138 O O . ASP A 1 270 ? 4.320 3.362 -17.464 1.00 93.12 270 ASP A O 1
ATOM 2142 N N . GLU A 1 271 ? 4.301 2.838 -19.651 1.00 96.25 271 GLU A N 1
ATOM 2143 C CA . GLU A 1 271 ? 3.504 1.618 -19.482 1.00 96.25 271 GLU A CA 1
ATOM 2144 C C . GLU A 1 271 ? 4.203 0.555 -18.621 1.00 96.25 271 GLU A C 1
ATOM 2146 O O . GLU A 1 271 ? 3.534 -0.300 -18.041 1.00 96.25 271 GLU A O 1
ATOM 2151 N N . ARG A 1 272 ? 5.534 0.609 -18.468 1.00 95.69 272 ARG A N 1
ATOM 2152 C CA . ARG A 1 272 ? 6.280 -0.344 -17.629 1.00 95.69 272 ARG A CA 1
ATOM 2153 C C . ARG A 1 272 ? 5.887 -0.244 -16.161 1.00 95.69 272 ARG A C 1
ATOM 2155 O O . ARG A 1 272 ? 5.938 -1.257 -15.470 1.00 95.69 272 ARG A O 1
ATOM 2162 N N . LEU A 1 273 ? 5.474 0.940 -15.705 1.00 95.44 273 LEU A N 1
ATOM 2163 C CA . LEU A 1 273 ? 5.089 1.193 -14.314 1.00 95.44 273 LEU A CA 1
ATOM 2164 C C . LEU A 1 273 ? 3.733 0.594 -13.934 1.00 95.44 273 LEU A C 1
ATOM 2166 O O . LEU A 1 273 ? 3.396 0.589 -12.760 1.00 95.44 273 LEU A O 1
ATOM 2170 N N . ILE A 1 274 ? 2.976 0.074 -14.901 1.00 97.75 274 ILE A N 1
ATOM 2171 C CA . ILE A 1 274 ? 1.754 -0.698 -14.652 1.00 97.75 274 ILE A CA 1
ATOM 2172 C C . ILE A 1 274 ? 1.905 -2.135 -15.147 1.00 97.75 274 ILE A C 1
ATOM 2174 O O . ILE A 1 274 ? 1.600 -3.067 -14.412 1.00 97.75 274 ILE A O 1
ATOM 2178 N N . ALA A 1 275 ? 2.424 -2.343 -16.358 1.00 98.38 275 ALA A N 1
ATOM 2179 C CA . ALA A 1 275 ? 2.443 -3.659 -16.981 1.00 98.38 275 ALA A CA 1
ATOM 2180 C C . ALA A 1 275 ? 3.361 -4.654 -16.255 1.00 98.38 275 ALA A C 1
ATOM 2182 O O . ALA A 1 275 ? 3.005 -5.820 -16.108 1.00 98.38 275 ALA A O 1
ATOM 2183 N N . LEU A 1 276 ? 4.539 -4.212 -15.801 1.00 97.81 276 LEU A N 1
ATOM 2184 C CA . LEU A 1 276 ? 5.482 -5.082 -15.094 1.00 97.81 276 LEU A CA 1
ATOM 2185 C C . LEU A 1 276 ? 5.008 -5.445 -13.678 1.00 97.81 276 LEU A C 1
ATOM 2187 O O . LEU A 1 276 ? 4.902 -6.644 -13.417 1.00 97.81 276 LEU A O 1
ATOM 2191 N N . PRO A 1 277 ? 4.687 -4.480 -12.786 1.00 98.06 277 PRO A N 1
ATOM 2192 C CA . PRO A 1 277 ? 4.228 -4.822 -11.443 1.00 98.06 277 PRO A CA 1
ATOM 2193 C C . PRO A 1 277 ? 2.925 -5.612 -11.467 1.00 98.06 277 PRO A C 1
ATOM 2195 O O . PRO A 1 277 ? 2.804 -6.577 -10.727 1.00 98.06 277 PRO A O 1
ATOM 2198 N N . LEU A 1 278 ? 1.973 -5.279 -12.343 1.00 98.50 278 LEU A N 1
ATOM 2199 C CA . LEU A 1 278 ? 0.692 -5.983 -12.374 1.00 98.50 278 LEU A CA 1
ATOM 2200 C C . LEU A 1 278 ? 0.812 -7.420 -12.910 1.00 98.50 278 LEU A C 1
ATOM 2202 O O . LEU A 1 278 ? 0.086 -8.302 -12.461 1.00 98.50 278 LEU A O 1
ATOM 2206 N N . ALA A 1 279 ? 1.744 -7.686 -13.831 1.00 98.44 279 ALA A N 1
ATOM 2207 C CA . ALA A 1 279 ? 2.020 -9.052 -14.278 1.00 98.44 279 ALA A CA 1
ATOM 2208 C C . ALA A 1 279 ? 2.698 -9.903 -13.186 1.00 98.44 279 ALA A C 1
ATOM 2210 O O . ALA A 1 279 ? 2.370 -11.083 -13.041 1.00 98.44 279 ALA A O 1
ATOM 2211 N N . ASP A 1 280 ? 3.624 -9.315 -12.420 1.00 98.50 280 ASP A N 1
ATOM 2212 C CA . ASP A 1 280 ? 4.241 -9.986 -11.269 1.00 98.50 280 ASP A CA 1
ATOM 2213 C C . ASP A 1 280 ? 3.223 -10.184 -10.131 1.00 98.50 280 ASP A C 1
ATOM 2215 O O . ASP A 1 280 ? 3.155 -11.278 -9.578 1.00 98.50 280 ASP A O 1
ATOM 2219 N N . LEU A 1 281 ? 2.360 -9.196 -9.859 1.00 98.56 281 LEU A N 1
ATOM 2220 C CA . LEU A 1 281 ? 1.277 -9.291 -8.874 1.00 98.56 281 LEU A CA 1
ATOM 2221 C C . LEU A 1 281 ? 0.316 -10.431 -9.215 1.00 98.56 281 LEU A C 1
ATOM 2223 O O . LEU A 1 281 ? -0.013 -11.228 -8.347 1.00 98.56 281 LEU A O 1
ATOM 2227 N N . ALA A 1 282 ? -0.114 -10.534 -10.478 1.00 98.38 282 ALA A N 1
ATOM 2228 C CA . ALA A 1 282 ? -1.000 -11.610 -10.915 1.00 98.38 282 ALA A CA 1
ATOM 2229 C C . ALA A 1 282 ? -0.371 -12.992 -10.677 1.00 98.38 282 ALA A C 1
ATOM 2231 O O . ALA A 1 282 ? -1.032 -13.883 -10.157 1.00 98.38 282 ALA A O 1
ATOM 2232 N N . THR A 1 283 ? 0.919 -13.141 -10.995 1.00 98.00 283 THR A N 1
ATOM 2233 C CA . THR A 1 283 ? 1.659 -14.392 -10.759 1.00 98.00 283 THR A CA 1
ATOM 2234 C C . THR A 1 283 ? 1.759 -14.706 -9.265 1.00 98.00 283 THR A C 1
ATOM 2236 O O . THR A 1 283 ? 1.586 -15.852 -8.865 1.00 98.00 283 THR A O 1
ATOM 2239 N N . TRP A 1 284 ? 2.023 -13.690 -8.441 1.00 98.31 284 TRP A N 1
ATOM 2240 C CA . TRP A 1 284 ? 2.104 -13.839 -6.993 1.00 98.31 284 TRP A CA 1
ATOM 2241 C C . TRP A 1 284 ? 0.759 -14.264 -6.387 1.00 98.31 284 TRP A C 1
ATOM 2243 O O . TRP A 1 284 ? 0.706 -15.276 -5.696 1.00 98.31 284 TRP A O 1
ATOM 2253 N N . LEU A 1 285 ? -0.339 -13.583 -6.729 1.00 98.12 285 LEU A N 1
ATOM 2254 C CA . LEU A 1 285 ? -1.689 -13.948 -6.279 1.00 98.12 285 LEU A CA 1
ATOM 2255 C C . LEU A 1 285 ? -2.073 -15.383 -6.680 1.00 98.12 285 LEU A C 1
ATOM 2257 O O . LEU A 1 285 ? -2.650 -16.109 -5.879 1.00 98.12 285 LEU A O 1
ATOM 2261 N N . GLU A 1 286 ? -1.732 -15.810 -7.901 1.00 97.31 286 GLU A N 1
ATOM 2262 C CA . GLU A 1 286 ? -1.953 -17.186 -8.377 1.00 97.31 286 GLU A CA 1
ATOM 2263 C C . GLU A 1 286 ? -1.136 -18.226 -7.583 1.00 97.31 286 GLU A C 1
ATOM 2265 O O . GLU A 1 286 ? -1.557 -19.378 -7.465 1.00 97.31 286 GLU A O 1
ATOM 2270 N N . SER A 1 287 ? 0.021 -17.834 -7.040 1.00 97.19 287 SER A N 1
ATOM 2271 C CA . SER A 1 287 ? 0.916 -18.719 -6.286 1.00 97.19 287 SER A CA 1
ATOM 2272 C C . SER A 1 287 ? 0.597 -18.842 -4.795 1.00 97.19 287 SER A C 1
ATOM 2274 O O . SER A 1 287 ? 1.124 -19.749 -4.157 1.00 97.19 287 SER A O 1
ATOM 2276 N N . GLU A 1 288 ? -0.266 -17.980 -4.249 1.00 96.38 288 GLU A N 1
ATOM 2277 C CA . GLU A 1 288 ? -0.557 -17.888 -2.814 1.00 96.38 288 GLU A CA 1
ATOM 2278 C C . GLU A 1 288 ? -1.954 -18.447 -2.479 1.00 96.38 288 GLU A C 1
ATOM 2280 O O . GLU A 1 288 ? -2.961 -17.749 -2.638 1.00 96.38 288 GLU A O 1
ATOM 2285 N N . PRO A 1 289 ? -2.077 -19.686 -1.953 1.00 92.50 289 PRO A N 1
ATOM 2286 C CA . PRO A 1 289 ? -3.380 -20.292 -1.664 1.00 92.50 289 PRO A CA 1
ATOM 2287 C C . PRO A 1 289 ? -4.226 -19.505 -0.653 1.00 92.50 289 PRO A C 1
ATOM 2289 O O . PRO A 1 289 ? -5.452 -19.556 -0.711 1.00 92.50 289 PRO A O 1
ATOM 2292 N N . GLY A 1 290 ? -3.590 -18.764 0.261 1.00 92.44 290 GLY A N 1
ATOM 2293 C CA . GLY A 1 290 ? -4.281 -17.908 1.231 1.00 92.44 290 GLY A CA 1
ATOM 2294 C C . GLY A 1 290 ? -4.966 -16.686 0.608 1.00 92.44 290 GLY A C 1
ATOM 2295 O O . GLY A 1 290 ? -5.846 -16.099 1.232 1.00 92.44 290 GLY A O 1
ATOM 2296 N N . LEU A 1 291 ? -4.612 -16.329 -0.630 1.00 94.81 291 LEU A N 1
ATOM 2297 C CA . LEU A 1 291 ? -5.099 -15.139 -1.332 1.00 94.81 291 LEU A CA 1
ATOM 2298 C C . LEU A 1 291 ? -6.105 -15.475 -2.441 1.00 94.81 291 LEU A C 1
ATOM 2300 O O . LEU A 1 291 ? -6.362 -14.657 -3.321 1.00 94.81 291 LEU A O 1
ATOM 2304 N N . GLN A 1 292 ? -6.715 -16.665 -2.402 1.00 92.38 292 GLN A N 1
ATOM 2305 C CA . GLN A 1 292 ? -7.675 -17.112 -3.422 1.00 92.38 292 GLN A CA 1
ATOM 2306 C C . GLN A 1 292 ? -8.840 -16.137 -3.643 1.00 92.38 292 GLN A C 1
ATOM 2308 O O . GLN A 1 292 ? -9.290 -15.964 -4.775 1.00 92.38 292 GLN A O 1
ATOM 2313 N N . HIS A 1 293 ? -9.307 -15.467 -2.586 1.00 93.12 293 HIS A N 1
ATOM 2314 C CA . HIS A 1 293 ? -10.378 -14.473 -2.681 1.00 93.12 293 HIS A CA 1
ATOM 2315 C C . HIS A 1 293 ? -9.962 -13.215 -3.478 1.00 93.12 293 HIS A C 1
ATOM 2317 O O . HIS A 1 293 ? -10.825 -12.507 -3.986 1.00 93.12 293 HIS A O 1
ATOM 2323 N N . LEU A 1 294 ? -8.657 -12.979 -3.675 1.00 96.50 294 LEU A N 1
ATOM 2324 C CA . LEU A 1 294 ? -8.093 -11.871 -4.459 1.00 96.50 294 LEU A CA 1
ATOM 2325 C C . LEU A 1 294 ? -7.741 -12.261 -5.908 1.00 96.50 294 LEU A C 1
ATOM 2327 O O . LEU A 1 294 ? -7.304 -11.414 -6.690 1.00 96.50 294 LEU A O 1
ATOM 2331 N N . LEU A 1 295 ? -7.971 -13.508 -6.335 1.00 96.19 295 LEU A N 1
ATOM 2332 C CA . LEU A 1 295 ? -7.744 -13.932 -7.728 1.00 96.19 295 LEU A CA 1
ATOM 2333 C C . LEU A 1 295 ? -8.492 -13.115 -8.803 1.00 96.19 295 LEU A C 1
ATOM 2335 O O . LEU A 1 295 ? -7.973 -13.017 -9.925 1.00 96.19 295 LEU A O 1
ATOM 2339 N N . PRO A 1 296 ? -9.649 -12.472 -8.535 1.00 96.75 296 PRO A N 1
ATOM 2340 C CA . PRO A 1 296 ? -10.236 -11.535 -9.490 1.00 96.75 296 PRO A CA 1
ATOM 2341 C C . PRO A 1 296 ? -9.266 -10.427 -9.933 1.00 96.75 296 PRO A C 1
ATOM 2343 O O . PRO A 1 296 ? -9.297 -10.022 -11.096 1.00 96.75 296 PRO A O 1
ATOM 2346 N N . PHE A 1 297 ? -8.347 -9.972 -9.073 1.00 97.75 297 PHE A N 1
ATOM 2347 C CA . PHE A 1 297 ? -7.341 -8.967 -9.441 1.00 97.75 297 PHE A CA 1
ATOM 2348 C C . PHE A 1 297 ? -6.294 -9.501 -10.425 1.00 97.75 297 PHE A C 1
ATOM 2350 O O . PHE A 1 297 ? -5.824 -8.743 -11.271 1.00 97.75 297 PHE A O 1
ATOM 2357 N N . ALA A 1 298 ? -5.974 -10.799 -10.388 1.00 97.38 298 ALA A N 1
ATOM 2358 C CA . ALA A 1 298 ? -5.044 -11.437 -11.327 1.00 97.38 298 ALA A CA 1
ATOM 2359 C C . ALA A 1 298 ? -5.651 -11.650 -12.728 1.00 97.38 298 ALA A C 1
ATOM 2361 O O . ALA A 1 298 ? -4.933 -11.735 -13.728 1.00 97.38 298 ALA A O 1
ATOM 2362 N N . THR A 1 299 ? -6.983 -11.711 -12.810 1.00 96.25 299 THR A N 1
ATOM 2363 C CA . THR A 1 299 ? -7.731 -12.053 -14.033 1.00 96.25 299 THR A CA 1
ATOM 2364 C C . THR A 1 299 ? -8.553 -10.895 -14.598 1.00 96.25 299 THR A C 1
ATOM 2366 O O . THR A 1 299 ? -9.154 -11.020 -15.666 1.00 96.25 299 THR A O 1
ATOM 2369 N N . CYS A 1 300 ? -8.551 -9.739 -13.932 1.00 97.50 300 CYS A N 1
ATOM 2370 C CA . CYS A 1 300 ? -9.225 -8.542 -14.412 1.00 97.50 300 CYS A CA 1
ATOM 2371 C C . CYS A 1 300 ? -8.624 -8.008 -15.723 1.00 97.50 300 CYS A C 1
ATOM 2373 O O . CYS A 1 300 ? -7.488 -8.311 -16.102 1.00 97.50 300 CYS A O 1
ATOM 2375 N N . ARG A 1 301 ? -9.380 -7.153 -16.425 1.00 98.06 301 ARG A N 1
ATOM 2376 C CA . ARG A 1 301 ? -8.970 -6.602 -17.727 1.00 98.06 301 ARG A CA 1
ATOM 2377 C C . ARG A 1 301 ? -7.591 -5.913 -17.686 1.00 98.06 301 ARG A C 1
ATOM 2379 O O . ARG A 1 301 ? -6.787 -6.218 -18.573 1.00 98.06 301 ARG A O 1
ATOM 2386 N N . PRO A 1 302 ? -7.273 -5.031 -16.714 1.00 98.25 302 PRO A N 1
ATOM 2387 C CA . PRO A 1 302 ? -5.928 -4.468 -16.584 1.00 98.25 302 PRO A CA 1
ATOM 2388 C C . PRO A 1 302 ? -4.834 -5.528 -16.421 1.00 98.25 302 PRO A C 1
ATOM 2390 O O . PRO A 1 302 ? -3.784 -5.413 -17.053 1.00 98.25 302 PRO A O 1
ATOM 2393 N N . ALA A 1 303 ? -5.079 -6.584 -15.639 1.00 98.31 303 ALA A N 1
ATOM 2394 C CA . ALA A 1 303 ? -4.096 -7.639 -15.406 1.00 98.31 303 ALA A CA 1
ATOM 2395 C C . ALA A 1 303 ? -3.843 -8.487 -16.656 1.00 98.31 303 ALA A C 1
ATOM 2397 O O . ALA A 1 303 ? -2.690 -8.719 -17.024 1.00 98.31 303 ALA A O 1
ATOM 2398 N N . LEU A 1 304 ? -4.897 -8.868 -17.383 1.00 98.44 304 LEU A N 1
ATOM 2399 C CA . LEU A 1 304 ? -4.765 -9.578 -18.658 1.00 98.44 304 LEU A CA 1
ATOM 2400 C C . LEU A 1 304 ? -3.984 -8.749 -19.688 1.00 98.44 304 LEU A C 1
ATOM 2402 O O . LEU A 1 304 ? -3.086 -9.267 -20.358 1.00 98.44 304 LEU A O 1
ATOM 2406 N N . TRP A 1 305 ? -4.271 -7.447 -19.774 1.00 98.44 305 TRP A N 1
ATOM 2407 C CA . TRP A 1 305 ? -3.495 -6.532 -20.608 1.00 98.44 305 TRP A CA 1
ATOM 2408 C C . TRP A 1 305 ? -2.026 -6.484 -20.165 1.00 98.44 305 TRP A C 1
ATOM 2410 O O . TRP A 1 305 ? -1.142 -6.713 -20.990 1.00 98.44 305 TRP A O 1
ATOM 2420 N N . ALA A 1 306 ? -1.748 -6.272 -18.878 1.00 98.50 306 ALA A N 1
ATOM 2421 C CA . ALA A 1 306 ? -0.391 -6.196 -18.340 1.00 98.50 306 ALA A CA 1
ATOM 2422 C C . ALA A 1 306 ? 0.434 -7.455 -18.650 1.00 98.50 306 ALA A C 1
ATOM 2424 O O . ALA A 1 306 ? 1.556 -7.356 -19.155 1.00 98.50 306 ALA A O 1
ATOM 2425 N N . ARG A 1 307 ? -0.153 -8.644 -18.457 1.00 98.00 307 ARG A N 1
ATOM 2426 C CA . ARG A 1 307 ? 0.479 -9.936 -18.774 1.00 98.00 307 ARG A CA 1
ATOM 2427 C C . ARG A 1 307 ? 0.802 -10.085 -20.257 1.00 98.00 307 ARG A C 1
ATOM 2429 O O . ARG A 1 307 ? 1.856 -10.616 -20.591 1.00 98.00 307 ARG A O 1
ATOM 2436 N N . SER A 1 308 ? -0.043 -9.563 -21.148 1.00 98.25 308 SER A N 1
ATOM 2437 C CA . SER A 1 308 ? 0.246 -9.566 -22.590 1.00 98.25 308 SER A CA 1
ATOM 2438 C C . SER A 1 308 ? 1.428 -8.661 -22.974 1.00 98.25 308 SER A C 1
ATOM 2440 O O . SER A 1 308 ? 2.130 -8.929 -23.948 1.00 98.25 308 SER A O 1
ATOM 2442 N N . ARG A 1 309 ? 1.675 -7.588 -22.206 1.00 98.25 309 ARG A N 1
ATOM 2443 C CA . ARG A 1 309 ? 2.735 -6.599 -22.473 1.00 98.25 309 ARG A CA 1
ATOM 2444 C C . ARG A 1 309 ? 4.070 -6.962 -21.825 1.00 98.25 309 ARG A C 1
ATOM 2446 O O . ARG A 1 309 ? 5.125 -6.677 -22.396 1.00 98.25 309 ARG A O 1
ATOM 2453 N N . ALA A 1 310 ? 4.044 -7.582 -20.647 1.00 97.75 310 ALA A N 1
ATOM 2454 C CA . ALA A 1 310 ? 5.230 -7.794 -19.821 1.00 97.75 310 ALA A CA 1
ATOM 2455 C C . ALA A 1 310 ? 6.382 -8.552 -20.520 1.00 97.75 310 ALA A C 1
ATOM 2457 O O . ALA A 1 310 ? 7.522 -8.098 -20.383 1.00 97.75 310 ALA A O 1
ATOM 2458 N N . PRO A 1 311 ? 6.161 -9.633 -21.303 1.00 97.56 311 PRO A N 1
ATOM 2459 C CA . PRO A 1 311 ? 7.251 -10.326 -21.996 1.00 97.56 311 PRO A CA 1
ATOM 2460 C C . PRO A 1 311 ? 8.020 -9.417 -22.960 1.00 97.56 311 PRO A C 1
ATOM 2462 O O . PRO A 1 311 ? 9.250 -9.376 -22.927 1.00 97.56 311 PRO A O 1
ATOM 2465 N N . TYR A 1 312 ? 7.297 -8.634 -23.767 1.00 97.62 312 TYR A N 1
ATOM 2466 C CA . TYR A 1 312 ? 7.894 -7.675 -24.695 1.00 97.62 312 TYR A CA 1
ATOM 2467 C C . TYR A 1 312 ? 8.706 -6.609 -23.949 1.00 97.62 312 TYR A C 1
ATOM 2469 O O . TYR A 1 312 ? 9.871 -6.375 -24.266 1.00 97.62 312 TYR A O 1
ATOM 2477 N N . LEU A 1 313 ? 8.122 -6.007 -22.910 1.00 96.94 313 LEU A N 1
ATOM 2478 C CA . LEU A 1 313 ? 8.781 -4.960 -22.124 1.00 96.94 313 LEU A CA 1
ATOM 2479 C C . LEU A 1 313 ? 10.056 -5.457 -21.433 1.00 96.94 313 LEU A C 1
ATOM 2481 O O . LEU A 1 313 ? 11.063 -4.747 -21.398 1.00 96.94 313 LEU A O 1
ATOM 2485 N N . ARG A 1 314 ? 10.039 -6.693 -20.927 1.00 95.44 314 ARG A N 1
ATOM 2486 C CA . ARG A 1 314 ? 11.220 -7.335 -20.340 1.00 95.44 314 ARG A CA 1
ATOM 2487 C C . ARG A 1 314 ? 12.296 -7.616 -21.375 1.00 95.44 314 ARG A C 1
ATOM 2489 O O . ARG A 1 314 ? 13.460 -7.348 -21.096 1.00 95.44 314 ARG A O 1
ATOM 2496 N N . ALA A 1 315 ? 11.929 -8.098 -22.561 1.00 95.50 315 ALA A N 1
ATOM 2497 C CA . ALA A 1 315 ? 12.884 -8.333 -23.642 1.00 95.50 315 ALA A CA 1
ATOM 2498 C C . ALA A 1 315 ? 13.577 -7.030 -24.078 1.00 95.50 315 ALA A C 1
ATOM 2500 O O . ALA A 1 315 ? 14.799 -7.000 -24.223 1.00 95.50 315 ALA A O 1
ATOM 2501 N N . VAL A 1 316 ? 12.818 -5.936 -24.208 1.00 94.25 316 VAL A N 1
ATOM 2502 C CA . VAL A 1 316 ? 13.365 -4.604 -24.516 1.00 94.25 316 VAL A CA 1
ATOM 2503 C C . VAL A 1 316 ? 14.340 -4.142 -23.430 1.00 94.25 316 VAL A C 1
ATOM 2505 O O . VAL A 1 316 ? 15.450 -3.715 -23.745 1.00 94.25 316 VAL A O 1
ATOM 2508 N N . ALA A 1 317 ? 13.966 -4.267 -22.153 1.00 90.44 317 ALA A N 1
ATOM 2509 C CA . ALA A 1 317 ? 14.835 -3.885 -21.039 1.00 90.44 317 ALA A CA 1
ATOM 2510 C C . ALA A 1 317 ? 16.112 -4.743 -20.968 1.00 90.44 317 ALA A C 1
ATOM 2512 O O . ALA A 1 317 ? 17.206 -4.207 -20.785 1.00 90.44 317 ALA A O 1
ATOM 2513 N N . ALA A 1 318 ? 15.991 -6.059 -21.162 1.00 91.12 318 ALA A N 1
ATOM 2514 C CA . ALA A 1 318 ? 17.121 -6.983 -21.163 1.00 91.12 318 ALA A CA 1
ATOM 2515 C C . ALA A 1 318 ? 18.105 -6.674 -22.298 1.00 91.12 318 ALA A C 1
ATOM 2517 O O . ALA A 1 318 ? 19.316 -6.640 -22.069 1.00 91.12 318 ALA A O 1
ATOM 2518 N N . ARG A 1 319 ? 17.588 -6.384 -23.499 1.00 93.25 319 ARG A N 1
ATOM 2519 C CA . ARG A 1 319 ? 18.397 -5.975 -24.650 1.00 93.25 319 ARG A CA 1
ATOM 2520 C C . ARG A 1 319 ? 19.144 -4.670 -24.380 1.00 93.25 319 ARG A C 1
ATOM 2522 O O . ARG A 1 319 ? 20.356 -4.637 -24.554 1.00 93.25 319 ARG A O 1
ATOM 2529 N N . ALA A 1 320 ? 18.454 -3.634 -23.902 1.00 90.62 320 ALA A 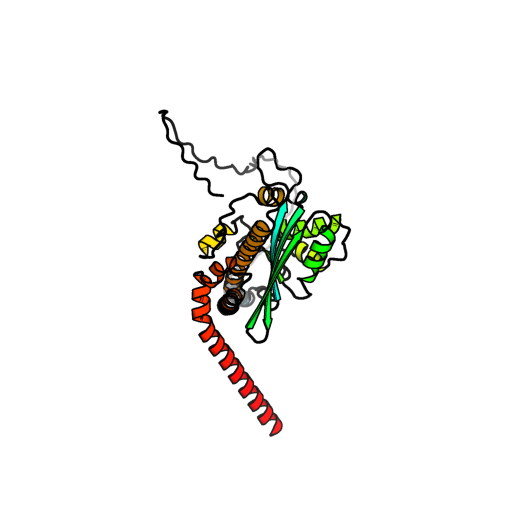N 1
ATOM 2530 C CA . ALA A 1 320 ? 19.088 -2.356 -23.572 1.00 90.62 320 ALA A CA 1
ATOM 2531 C C . ALA A 1 320 ? 20.183 -2.516 -22.499 1.00 90.62 320 ALA A C 1
ATOM 2533 O O . ALA A 1 320 ? 21.254 -1.919 -22.596 1.00 90.62 320 ALA A O 1
ATOM 2534 N N . GLY A 1 321 ? 19.946 -3.368 -21.495 1.00 90.00 321 GLY A N 1
ATOM 2535 C CA . GLY A 1 321 ? 20.949 -3.707 -20.486 1.00 90.00 321 GLY A CA 1
ATOM 2536 C C . GLY A 1 321 ? 22.167 -4.435 -21.066 1.00 90.00 321 GLY A C 1
ATOM 2537 O O . GLY A 1 321 ? 23.293 -4.150 -20.663 1.00 90.00 321 GLY A O 1
ATOM 2538 N N . ALA A 1 322 ? 21.964 -5.347 -22.020 1.00 91.38 322 ALA A N 1
ATOM 2539 C CA . ALA A 1 322 ? 23.051 -6.040 -22.709 1.00 91.38 322 ALA A CA 1
ATOM 2540 C C . ALA A 1 322 ? 23.879 -5.091 -23.590 1.00 91.38 322 ALA A C 1
ATOM 2542 O O . ALA A 1 322 ? 25.104 -5.115 -23.515 1.00 91.38 322 ALA A O 1
ATOM 2543 N N . GLU A 1 323 ? 23.225 -4.214 -24.356 1.00 94.00 323 GLU A N 1
ATOM 2544 C CA . GLU A 1 323 ? 23.888 -3.194 -25.181 1.00 94.00 323 GLU A CA 1
ATOM 2545 C C . GLU A 1 323 ? 24.736 -2.239 -24.322 1.00 94.00 323 GLU A C 1
ATOM 2547 O O . GLU A 1 323 ? 25.865 -1.909 -24.684 1.00 94.00 323 GLU A O 1
ATOM 2552 N N . LEU A 1 324 ? 24.236 -1.844 -23.144 1.00 92.06 324 LEU A N 1
ATOM 2553 C CA . LEU A 1 324 ? 24.988 -1.011 -22.205 1.00 92.06 324 LEU A CA 1
ATOM 2554 C C . LEU A 1 324 ? 26.218 -1.725 -21.629 1.00 92.06 324 LEU A C 1
ATOM 2556 O O . LEU A 1 324 ? 27.268 -1.098 -21.503 1.00 92.06 324 LEU A O 1
ATOM 2560 N N . ARG A 1 325 ? 26.098 -3.009 -21.263 1.00 92.50 325 ARG A N 1
ATOM 2561 C CA . ARG A 1 325 ? 27.237 -3.804 -20.769 1.00 92.50 325 ARG A CA 1
ATOM 2562 C C . ARG A 1 325 ? 28.318 -3.937 -21.834 1.00 92.50 325 ARG A C 1
ATOM 2564 O O . ARG A 1 325 ? 29.462 -3.605 -21.553 1.00 92.50 325 ARG A O 1
ATOM 2571 N N . LEU A 1 326 ? 27.929 -4.284 -23.061 1.00 94.00 326 LEU A N 1
ATOM 2572 C CA . LEU A 1 326 ? 28.856 -4.378 -24.186 1.00 94.00 326 LEU A CA 1
ATOM 2573 C C . LEU A 1 326 ? 29.596 -3.056 -24.422 1.00 94.00 326 LEU A C 1
ATOM 2575 O O . LEU A 1 326 ? 30.805 -3.048 -24.625 1.00 94.00 326 LEU A O 1
ATOM 2579 N N . ARG A 1 327 ? 28.885 -1.923 -24.364 1.00 93.62 327 ARG A N 1
ATOM 2580 C CA . ARG A 1 327 ? 29.510 -0.606 -24.525 1.00 93.62 327 ARG A CA 1
ATOM 2581 C C . ARG A 1 327 ? 30.524 -0.305 -23.419 1.00 93.62 327 ARG A C 1
ATOM 2583 O O . ARG A 1 327 ? 31.595 0.205 -23.717 1.00 93.62 327 ARG A O 1
ATOM 2590 N N . LYS A 1 328 ? 30.206 -0.638 -22.164 1.00 92.75 328 LYS A N 1
ATOM 2591 C CA . LYS A 1 328 ? 31.138 -0.471 -21.037 1.00 92.75 328 LYS A CA 1
ATOM 2592 C C . LYS A 1 328 ? 32.390 -1.329 -21.208 1.00 92.75 328 LYS A C 1
ATOM 2594 O O . LYS A 1 328 ? 33.486 -0.811 -21.055 1.00 92.75 328 LYS A O 1
ATOM 2599 N N . GLU A 1 329 ? 32.229 -2.591 -21.596 1.00 93.88 329 GLU A N 1
ATOM 2600 C CA . GLU A 1 329 ? 33.349 -3.501 -21.870 1.00 93.88 329 GLU A CA 1
ATOM 2601 C C . GLU A 1 329 ? 34.246 -2.971 -23.002 1.00 93.88 329 GLU A C 1
ATOM 2603 O O . GLU A 1 329 ? 35.470 -3.020 -22.906 1.00 93.88 329 GLU A O 1
ATOM 2608 N N . GLN A 1 330 ? 33.651 -2.410 -24.062 1.00 93.38 330 GLN A N 1
ATOM 2609 C CA . GLN A 1 330 ? 34.390 -1.779 -25.160 1.00 93.38 330 GLN A CA 1
ATOM 2610 C C . GLN A 1 330 ? 35.154 -0.527 -24.711 1.00 93.38 330 GLN A C 1
ATOM 2612 O O . GLN A 1 330 ? 36.312 -0.357 -25.091 1.00 93.38 330 GLN A O 1
ATOM 2617 N N . ASP A 1 331 ? 34.527 0.332 -23.904 1.00 92.62 331 ASP A N 1
ATOM 2618 C CA . ASP A 1 331 ? 35.155 1.543 -23.366 1.00 92.62 331 ASP A CA 1
ATOM 2619 C C . ASP A 1 331 ? 36.321 1.188 -22.417 1.00 92.62 331 ASP A C 1
ATOM 2621 O O . ASP A 1 331 ? 37.393 1.792 -22.499 1.00 92.62 331 ASP A O 1
ATOM 2625 N N . GLU A 1 332 ? 36.152 0.169 -21.566 1.00 92.38 332 GLU A N 1
ATOM 2626 C CA . GLU A 1 332 ? 37.195 -0.354 -20.671 1.00 92.38 332 GLU A CA 1
ATOM 2627 C C . GLU A 1 332 ? 38.364 -0.970 -21.452 1.00 92.38 332 GLU A C 1
ATOM 2629 O O . GLU A 1 332 ? 39.524 -0.655 -21.175 1.00 92.38 332 GLU A O 1
ATOM 2634 N N . ALA A 1 333 ? 38.082 -1.782 -22.476 1.00 90.62 333 ALA A N 1
ATOM 2635 C CA . ALA A 1 333 ? 39.109 -2.354 -23.344 1.00 90.62 333 ALA A CA 1
ATOM 2636 C C . ALA A 1 333 ? 39.882 -1.270 -24.117 1.00 90.62 333 ALA A C 1
ATOM 2638 O O . ALA A 1 333 ? 41.105 -1.340 -24.235 1.00 90.62 333 ALA A O 1
ATOM 2639 N N . ALA A 1 334 ? 39.188 -0.239 -24.611 1.00 89.62 334 ALA A N 1
ATOM 2640 C CA . ALA A 1 334 ? 39.808 0.888 -25.303 1.00 89.62 334 ALA A CA 1
ATOM 2641 C C . ALA A 1 334 ? 40.674 1.752 -24.373 1.00 89.62 334 ALA A C 1
ATOM 2643 O O . ALA A 1 334 ? 41.669 2.319 -24.825 1.00 89.62 334 ALA A O 1
ATOM 2644 N N . PHE A 1 335 ? 40.310 1.863 -23.091 1.00 87.88 335 PHE A N 1
ATOM 2645 C CA . PHE A 1 335 ? 41.118 2.541 -22.079 1.00 87.88 335 PHE A CA 1
ATOM 2646 C C . PHE A 1 335 ? 42.360 1.725 -21.700 1.00 87.88 335 PHE A C 1
ATOM 2648 O O . PHE A 1 335 ? 43.445 2.287 -21.629 1.00 87.88 335 PHE A O 1
ATOM 2655 N N . ALA A 1 336 ? 42.223 0.408 -21.521 1.00 83.88 336 ALA A N 1
ATOM 2656 C CA . ALA A 1 336 ? 43.340 -0.484 -21.199 1.00 83.88 336 ALA A CA 1
ATOM 2657 C C . ALA A 1 336 ? 44.373 -0.622 -22.336 1.00 83.88 336 ALA A C 1
ATOM 2659 O O . ALA A 1 336 ? 45.510 -1.015 -22.089 1.00 83.88 336 ALA A O 1
ATOM 2660 N N . ALA A 1 337 ? 43.983 -0.313 -23.577 1.00 80.25 337 ALA A N 1
ATOM 2661 C CA . ALA A 1 337 ? 44.850 -0.350 -24.755 1.00 80.25 337 ALA A CA 1
ATOM 2662 C C . ALA A 1 337 ? 45.633 0.959 -25.019 1.00 80.25 337 ALA A C 1
ATOM 2664 O O . ALA A 1 337 ? 46.321 1.044 -26.039 1.00 80.25 337 ALA A O 1
ATOM 2665 N N . ARG A 1 338 ? 45.505 1.982 -24.161 1.00 66.62 338 ARG A N 1
ATOM 2666 C CA . ARG A 1 338 ? 46.216 3.273 -24.250 1.00 66.62 338 ARG A CA 1
ATOM 2667 C C . ARG A 1 338 ? 47.346 3.372 -23.237 1.00 66.62 338 ARG A C 1
ATOM 2669 O O . ARG A 1 338 ? 48.345 4.037 -23.582 1.00 66.62 338 ARG A O 1
#

InterPro domains:
  IPR012337 Ribonuclease H-like superfamily [SSF53098] (75-280)
  IPR019288 Predicted 3'-5' exonuclease, PolB-like [PF10108] (104-267)

Nearest PDB structures (foldseek):
  6p7e-assembly4_D  TM=5.594E-01  e=8.266E-03  Escherichia phage T7
  6vdk-assembly1_B  TM=3.276E-01  e=1.367E-01  Human immunodeficiency virus 1
  3u0k-assembly1_A  TM=1.398E-01  e=2.816E+00  Entacmaea quadricolor

Mean predicted aligned error: 13.31 Å

Organism: NCBI:txid1007511